Protein AF-J5WHT9-F1 (afdb_monomer_lite)

Structure (mmCIF, N/CA/C/O backbone):
data_AF-J5WHT9-F1
#
_entry.id   AF-J5WHT9-F1
#
loop_
_atom_site.group_PDB
_atom_site.id
_atom_site.type_symbol
_atom_site.label_atom_id
_atom_site.label_alt_id
_atom_site.label_comp_id
_atom_site.label_asym_id
_atom_site.label_entity_id
_atom_site.label_seq_id
_atom_site.pdbx_PDB_ins_code
_atom_site.Cartn_x
_atom_site.Cartn_y
_atom_site.Cartn_z
_atom_site.occupancy
_atom_site.B_iso_or_equiv
_atom_site.auth_seq_id
_atom_site.auth_comp_id
_atom_site.auth_asym_id
_atom_site.auth_atom_id
_atom_site.pdbx_PDB_model_num
ATOM 1 N N . MET A 1 1 ? 35.770 -87.636 -3.929 1.00 53.09 1 MET A N 1
ATOM 2 C CA . MET A 1 1 ? 34.679 -87.674 -4.928 1.00 53.09 1 MET A CA 1
ATOM 3 C C . MET A 1 1 ? 34.310 -86.231 -5.240 1.00 53.09 1 MET A C 1
ATOM 5 O O . MET A 1 1 ? 34.102 -85.485 -4.296 1.00 53.09 1 MET A O 1
ATOM 9 N N . LYS A 1 2 ? 34.371 -85.797 -6.507 1.00 60.56 2 LYS A N 1
ATOM 10 C CA . LYS A 1 2 ? 34.028 -84.417 -6.903 1.00 60.56 2 LYS A CA 1
ATOM 11 C C . LYS A 1 2 ? 32.519 -84.337 -7.141 1.00 60.56 2 LYS A C 1
ATOM 13 O O . LYS A 1 2 ? 31.977 -85.220 -7.800 1.00 60.56 2 LYS A O 1
ATOM 18 N N . GLU A 1 3 ? 31.867 -83.320 -6.586 1.00 71.44 3 GLU A N 1
ATOM 19 C CA . GLU A 1 3 ? 30.436 -83.074 -6.787 1.00 71.44 3 GLU A CA 1
ATOM 20 C C . GLU A 1 3 ? 30.114 -82.907 -8.284 1.00 71.44 3 GLU A C 1
ATOM 22 O O . GLU A 1 3 ? 30.895 -82.280 -9.010 1.00 71.44 3 GLU A O 1
ATOM 27 N N . PRO A 1 4 ? 28.993 -83.469 -8.778 1.00 75.81 4 PRO A N 1
ATOM 28 C CA . PRO A 1 4 ? 28.602 -83.316 -10.173 1.00 75.81 4 PRO A CA 1
ATOM 29 C C . PRO A 1 4 ? 28.276 -81.847 -10.480 1.00 75.81 4 PRO A C 1
ATOM 31 O O . PRO A 1 4 ? 27.509 -81.207 -9.758 1.00 75.81 4 PRO A O 1
ATOM 34 N N . LEU A 1 5 ? 28.842 -81.312 -11.569 1.00 74.50 5 LEU A N 1
ATOM 35 C CA . LEU A 1 5 ? 28.581 -79.941 -12.018 1.00 74.50 5 LEU A CA 1
ATOM 36 C C . LEU A 1 5 ? 27.106 -79.789 -12.413 1.00 74.50 5 LEU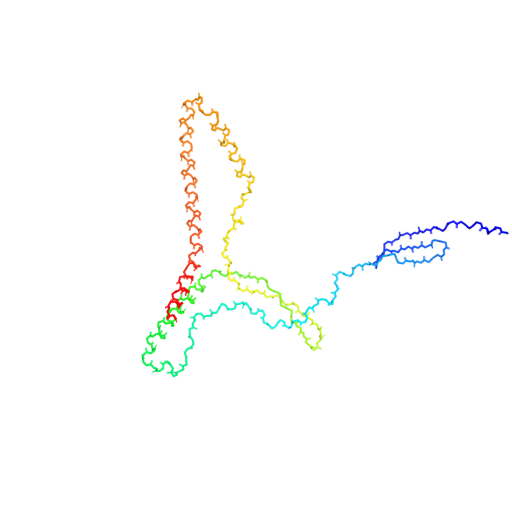 A C 1
ATOM 38 O O . LEU A 1 5 ? 26.654 -80.377 -13.396 1.00 74.50 5 LEU A O 1
ATOM 42 N N . LYS A 1 6 ? 26.365 -78.963 -11.670 1.00 78.12 6 LYS A N 1
ATOM 43 C CA . LYS A 1 6 ? 25.009 -78.549 -12.044 1.00 78.12 6 LYS A CA 1
ATOM 44 C C . LYS A 1 6 ? 25.052 -77.399 -13.062 1.00 78.12 6 LYS A C 1
ATOM 46 O O . LYS A 1 6 ? 25.923 -76.529 -12.958 1.00 78.12 6 LYS A O 1
ATOM 51 N N . PRO A 1 7 ? 24.123 -77.365 -14.035 1.00 79.12 7 PRO A N 1
ATOM 52 C CA . PRO A 1 7 ? 23.969 -76.225 -14.932 1.00 79.12 7 PRO A CA 1
ATOM 53 C C . PRO A 1 7 ? 23.562 -74.970 -14.148 1.00 79.12 7 PRO A C 1
ATOM 55 O O . PRO A 1 7 ? 22.912 -75.054 -13.109 1.00 79.12 7 PRO A O 1
ATOM 58 N N . ARG A 1 8 ? 23.955 -73.793 -14.648 1.00 78.62 8 ARG A N 1
ATOM 59 C CA . ARG A 1 8 ? 23.592 -72.505 -14.038 1.00 78.62 8 ARG A CA 1
ATOM 60 C C . ARG A 1 8 ? 22.112 -72.197 -14.247 1.00 78.62 8 ARG A C 1
ATOM 62 O O . ARG A 1 8 ? 21.619 -72.278 -15.372 1.00 78.62 8 ARG A O 1
ATOM 69 N N . ASP A 1 9 ? 21.462 -71.746 -13.181 1.00 83.56 9 ASP A N 1
ATOM 70 C CA . ASP A 1 9 ? 20.079 -71.285 -13.224 1.00 83.56 9 ASP A CA 1
ATOM 71 C C . ASP A 1 9 ? 19.915 -70.015 -14.059 1.00 83.56 9 ASP A C 1
ATOM 73 O O . ASP A 1 9 ? 20.748 -69.100 -14.040 1.00 83.56 9 ASP A O 1
ATOM 77 N N . LYS A 1 10 ? 18.803 -69.962 -14.797 1.00 87.50 10 LYS A N 1
ATOM 78 C CA . LYS A 1 10 ? 18.405 -68.797 -15.588 1.00 87.50 10 LYS A CA 1
ATOM 79 C C . LYS A 1 10 ? 17.413 -67.967 -14.792 1.00 87.50 10 LYS A C 1
ATOM 81 O O . LYS A 1 10 ? 16.422 -68.489 -14.299 1.00 87.50 10 LYS A O 1
ATOM 86 N N . PHE A 1 11 ? 17.637 -66.660 -14.741 1.00 88.69 11 PHE A N 1
ATOM 87 C CA . PHE A 1 11 ? 16.763 -65.738 -14.025 1.00 88.69 11 PHE A CA 1
ATOM 88 C C . PHE A 1 11 ? 16.099 -64.757 -14.983 1.00 88.69 11 PHE A C 1
ATOM 90 O O . PHE A 1 11 ? 16.758 -64.206 -15.866 1.00 88.69 11 PHE A O 1
ATOM 97 N N . ARG A 1 12 ? 14.804 -64.506 -14.779 1.00 87.94 12 ARG A N 1
ATOM 98 C CA . ARG A 1 12 ? 14.038 -63.475 -15.481 1.00 87.94 12 ARG A CA 1
ATOM 99 C C . ARG A 1 12 ? 13.711 -62.341 -14.521 1.00 87.94 12 ARG A C 1
ATOM 101 O O . ARG A 1 12 ? 13.178 -62.569 -13.443 1.00 87.94 12 ARG A O 1
ATOM 108 N N . GLN A 1 13 ? 14.000 -61.113 -14.923 1.00 91.38 13 GLN A N 1
ATOM 109 C CA . GLN A 1 13 ? 13.708 -59.922 -14.133 1.00 91.38 13 GLN A CA 1
ATOM 110 C C . GLN A 1 13 ? 12.508 -59.191 -14.741 1.00 91.38 13 GLN A C 1
ATOM 112 O O . GLN A 1 13 ? 12.493 -58.928 -15.943 1.00 91.38 13 GLN A O 1
ATOM 117 N N . LYS A 1 14 ? 11.490 -58.884 -13.929 1.00 89.31 14 LYS A N 1
ATOM 118 C CA . LYS A 1 14 ? 10.276 -58.186 -14.379 1.00 89.31 14 LYS A CA 1
ATOM 119 C C . LYS A 1 14 ? 9.850 -57.103 -13.391 1.00 89.31 14 LYS A C 1
ATOM 121 O O . LYS A 1 14 ? 10.009 -57.249 -12.181 1.00 89.31 14 LYS A O 1
ATOM 126 N N . MET A 1 15 ? 9.290 -56.018 -13.916 1.00 89.88 15 MET A N 1
ATOM 127 C CA . MET A 1 15 ? 8.710 -54.946 -13.106 1.00 89.88 15 MET A CA 1
ATOM 128 C C . MET A 1 15 ? 7.287 -55.315 -12.686 1.00 89.88 15 MET A C 1
ATOM 130 O O . MET A 1 15 ? 6.452 -55.630 -13.531 1.00 89.88 15 MET A O 1
ATOM 134 N N . SER A 1 16 ? 7.012 -55.256 -11.385 1.00 82.94 16 SER A N 1
ATOM 135 C CA . SER A 1 16 ? 5.677 -55.418 -10.806 1.00 82.94 16 SER A CA 1
ATOM 136 C C . SER A 1 16 ? 5.186 -54.101 -10.195 1.00 82.94 16 SER A C 1
ATOM 138 O O . SER A 1 16 ? 5.929 -53.118 -10.102 1.00 82.94 16 SER A O 1
ATOM 140 N N . ARG A 1 17 ? 3.919 -54.062 -9.767 1.00 80.31 17 ARG A N 1
ATOM 141 C CA . ARG A 1 17 ? 3.350 -52.896 -9.079 1.00 80.31 17 ARG A CA 1
ATOM 142 C C . ARG A 1 17 ? 4.158 -52.538 -7.829 1.00 80.31 17 ARG A C 1
ATOM 144 O O . ARG A 1 17 ? 4.444 -51.364 -7.629 1.00 80.31 17 ARG A O 1
ATOM 151 N N . ASP A 1 18 ? 4.605 -53.523 -7.067 1.00 79.12 18 ASP A N 1
ATOM 152 C CA . ASP A 1 18 ? 5.259 -53.293 -5.774 1.00 79.12 18 ASP A CA 1
ATOM 153 C C . ASP A 1 18 ? 6.781 -53.136 -5.883 1.00 79.12 18 ASP A C 1
ATOM 155 O O . ASP A 1 18 ? 7.446 -52.841 -4.891 1.00 79.12 18 ASP A O 1
ATOM 159 N N . GLY A 1 19 ? 7.321 -53.258 -7.100 1.00 84.31 19 GLY A N 1
ATOM 160 C CA . GLY A 1 19 ? 8.729 -53.065 -7.424 1.00 84.31 19 GLY A CA 1
ATOM 161 C C . GLY A 1 19 ? 9.295 -54.188 -8.294 1.00 84.31 19 GLY A C 1
ATOM 162 O O . GLY A 1 19 ? 8.560 -54.848 -9.036 1.00 84.31 19 GLY A O 1
ATOM 163 N N . LEU A 1 20 ? 10.612 -54.363 -8.280 1.00 88.06 20 LEU A N 1
ATOM 164 C CA . LEU A 1 20 ? 11.318 -55.251 -9.201 1.00 88.06 20 LEU A CA 1
ATOM 165 C C . LEU A 1 20 ? 11.377 -56.688 -8.668 1.00 88.06 20 LEU A C 1
ATOM 167 O O . LEU A 1 20 ? 11.916 -56.919 -7.589 1.00 88.06 20 LEU A O 1
ATOM 171 N N . LEU A 1 21 ? 10.909 -57.661 -9.454 1.00 90.38 21 LEU A N 1
ATOM 172 C CA . LEU A 1 21 ? 10.950 -59.084 -9.104 1.00 90.38 21 LEU A CA 1
ATOM 173 C C . LEU A 1 21 ? 11.960 -59.85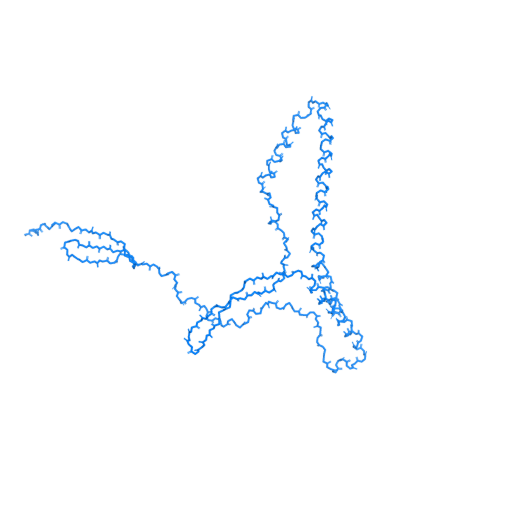3 -9.969 1.00 90.38 21 LEU A C 1
ATOM 175 O O . LEU A 1 21 ? 12.074 -59.603 -11.174 1.00 90.38 21 LEU A O 1
ATOM 179 N N . ARG A 1 22 ? 12.645 -60.828 -9.364 1.00 89.25 22 ARG A N 1
ATOM 180 C CA . ARG A 1 22 ? 13.492 -61.834 -10.020 1.00 89.25 22 ARG A CA 1
ATOM 181 C C . ARG A 1 22 ? 12.821 -63.192 -9.932 1.00 89.25 22 ARG A C 1
ATOM 183 O O . ARG A 1 22 ? 12.429 -63.604 -8.856 1.00 89.25 22 ARG A O 1
ATOM 190 N N . GLU A 1 23 ? 12.714 -63.891 -11.045 1.00 90.25 23 GLU A N 1
ATOM 191 C CA . GLU A 1 23 ? 12.077 -65.202 -11.152 1.00 90.25 23 GLU A CA 1
ATOM 192 C C . GLU A 1 23 ? 13.135 -66.216 -11.606 1.00 90.25 23 GLU A C 1
ATOM 194 O O . GLU A 1 23 ? 13.762 -66.014 -12.650 1.00 90.25 23 GLU A O 1
ATOM 199 N N . ASN A 1 24 ? 13.392 -67.263 -10.816 1.00 88.50 24 ASN A N 1
ATOM 200 C CA . ASN A 1 24 ? 14.260 -68.372 -11.217 1.00 88.50 24 ASN A CA 1
ATOM 201 C C . ASN A 1 24 ? 13.471 -69.296 -12.151 1.00 88.50 24 ASN A C 1
ATOM 203 O O . ASN A 1 24 ? 12.454 -69.864 -11.770 1.00 88.50 24 ASN A O 1
ATOM 207 N N . MET A 1 25 ? 13.939 -69.456 -13.384 1.00 83.19 25 MET A N 1
ATOM 208 C CA . MET A 1 25 ? 13.250 -70.244 -14.405 1.00 83.19 25 MET A CA 1
ATOM 209 C C . MET A 1 25 ? 13.395 -71.757 -14.198 1.00 83.19 25 MET A C 1
ATOM 211 O O . MET A 1 25 ? 12.634 -72.509 -14.800 1.00 83.19 25 MET A O 1
ATOM 215 N N . THR A 1 26 ? 14.360 -72.206 -13.388 1.00 81.06 26 THR A N 1
ATOM 216 C CA . THR A 1 26 ? 14.565 -73.631 -13.085 1.00 81.06 26 THR A CA 1
ATOM 217 C C . THR A 1 26 ? 13.691 -74.086 -11.912 1.00 81.06 26 THR A C 1
ATOM 219 O O . THR A 1 26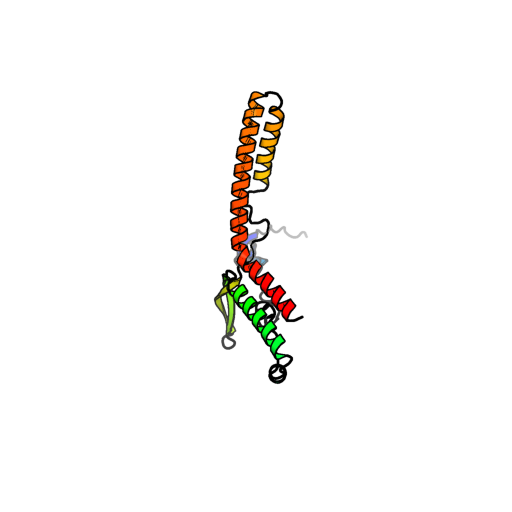 ? 13.134 -75.179 -11.961 1.00 81.06 26 THR A O 1
ATOM 222 N N . THR A 1 27 ? 13.560 -73.256 -10.868 1.00 79.81 27 THR A N 1
ATOM 223 C CA . THR A 1 27 ? 12.819 -73.589 -9.632 1.00 79.81 27 THR A CA 1
ATOM 224 C C . THR A 1 27 ? 11.426 -72.958 -9.554 1.00 79.81 27 THR A C 1
ATOM 226 O O . THR A 1 27 ? 10.600 -73.405 -8.766 1.00 79.81 27 THR A O 1
ATOM 229 N N . GLY A 1 28 ? 11.134 -71.943 -10.375 1.00 81.25 28 GLY A N 1
ATOM 230 C CA . GLY A 1 28 ? 9.869 -71.197 -10.361 1.00 81.25 28 GLY A CA 1
ATOM 231 C C . GLY A 1 28 ? 9.750 -70.178 -9.222 1.00 81.25 28 GLY A C 1
ATOM 232 O O . GLY A 1 28 ? 8.717 -69.526 -9.083 1.00 81.25 28 GLY A O 1
ATOM 233 N N . GLU A 1 29 ? 10.789 -70.022 -8.404 1.00 84.56 29 GLU A N 1
ATOM 234 C CA . GLU A 1 29 ? 10.772 -69.137 -7.242 1.00 84.56 29 GLU A CA 1
ATOM 235 C C . GLU A 1 29 ? 10.907 -67.667 -7.653 1.00 84.56 29 GLU A C 1
ATOM 237 O O . GLU A 1 29 ? 11.695 -67.314 -8.536 1.00 84.56 29 GLU A O 1
ATOM 242 N N . THR A 1 30 ? 10.143 -66.792 -6.993 1.00 84.69 30 THR A N 1
ATOM 243 C CA . THR A 1 30 ? 10.176 -65.343 -7.225 1.00 84.69 30 THR A CA 1
ATOM 244 C C . THR A 1 30 ? 10.688 -64.594 -6.002 1.00 84.69 30 THR A C 1
ATOM 246 O O . THR A 1 30 ? 10.077 -64.656 -4.937 1.00 84.69 30 THR A O 1
ATOM 249 N N . GLU A 1 31 ? 11.747 -63.812 -6.178 1.00 85.50 31 GLU A N 1
ATOM 250 C CA . GLU A 1 31 ? 12.338 -62.949 -5.159 1.00 85.50 31 GLU A CA 1
ATOM 251 C C . GLU A 1 31 ? 12.060 -61.475 -5.463 1.00 85.50 31 GLU A C 1
ATOM 253 O O . GLU A 1 31 ? 12.125 -61.030 -6.613 1.00 85.50 31 GLU A O 1
ATOM 258 N N . ASN A 1 32 ? 11.771 -60.691 -4.423 1.00 87.88 32 ASN A N 1
ATOM 259 C CA . ASN A 1 32 ? 11.566 -59.254 -4.557 1.00 87.88 32 ASN A CA 1
ATOM 260 C C . ASN A 1 32 ? 12.887 -58.506 -4.347 1.00 87.88 32 ASN A C 1
ATOM 262 O O . ASN A 1 32 ? 13.419 -58.483 -3.239 1.00 87.88 32 ASN A O 1
ATOM 266 N N . ILE A 1 33 ? 13.417 -57.910 -5.416 1.00 85.81 33 ILE A N 1
ATOM 267 C CA . ILE A 1 33 ? 14.709 -57.216 -5.404 1.00 85.81 33 ILE A CA 1
ATOM 268 C C . ILE A 1 33 ? 14.552 -55.778 -4.905 1.00 85.81 33 ILE A C 1
ATOM 270 O O . ILE A 1 33 ? 15.439 -55.256 -4.23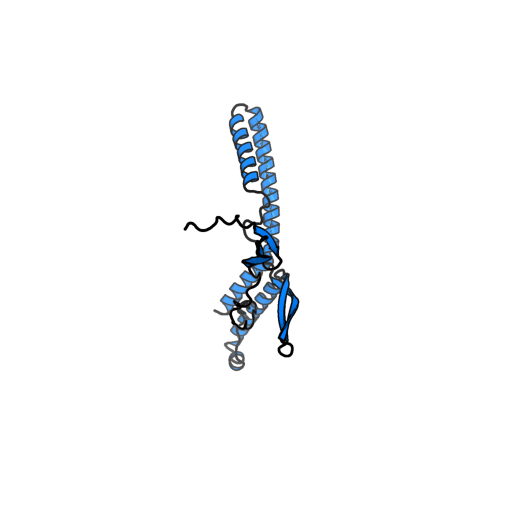4 1.00 85.81 33 ILE A O 1
ATOM 274 N N . SER A 1 34 ? 13.448 -55.108 -5.245 1.00 81.38 34 SER A N 1
ATOM 275 C CA . SER A 1 34 ? 13.239 -53.716 -4.846 1.00 81.38 34 SER A CA 1
ATOM 276 C C . SER A 1 34 ? 11.795 -53.442 -4.468 1.00 81.38 34 SER A C 1
ATOM 278 O O . SER A 1 34 ? 10.867 -53.908 -5.119 1.00 81.38 34 SER A O 1
ATOM 280 N N . LYS A 1 35 ? 11.607 -52.634 -3.423 1.00 78.88 35 LYS A N 1
ATOM 281 C CA . LYS A 1 35 ? 10.292 -52.135 -3.015 1.00 78.88 35 LYS A CA 1
ATOM 282 C C . LYS A 1 35 ? 10.058 -50.758 -3.628 1.00 78.88 35 LYS A C 1
ATOM 284 O O . LYS A 1 35 ? 10.957 -49.916 -3.622 1.00 78.88 35 LYS A O 1
ATOM 289 N N . ARG A 1 36 ? 8.848 -50.509 -4.129 1.00 76.06 36 ARG A N 1
ATOM 290 C CA . ARG A 1 36 ? 8.403 -49.169 -4.528 1.00 76.06 36 ARG A CA 1
ATOM 291 C C . ARG A 1 36 ? 8.369 -48.273 -3.286 1.00 76.06 36 ARG A C 1
ATOM 293 O O . ARG A 1 36 ? 7.727 -48.613 -2.295 1.00 76.06 36 ARG A O 1
ATOM 300 N N . ILE A 1 37 ? 9.047 -47.130 -3.353 1.00 67.56 37 ILE A N 1
ATOM 301 C CA . ILE A 1 37 ? 8.977 -46.089 -2.323 1.00 67.56 37 ILE A CA 1
ATOM 302 C C . ILE A 1 37 ? 7.523 -45.603 -2.263 1.00 67.56 37 ILE A C 1
ATOM 304 O O . ILE A 1 37 ? 6.960 -45.219 -3.287 1.00 67.56 37 ILE A O 1
ATOM 308 N N . GLN A 1 38 ? 6.897 -45.673 -1.087 1.00 65.94 38 GLN A N 1
ATOM 309 C CA . GLN A 1 38 ? 5.559 -45.120 -0.882 1.00 65.94 38 GLN A CA 1
ATOM 310 C C . GLN A 1 38 ? 5.630 -43.603 -1.069 1.00 65.94 38 GLN A C 1
ATOM 312 O O . GLN A 1 38 ? 6.362 -42.924 -0.356 1.00 65.94 38 GLN A O 1
ATOM 317 N N . GLU A 1 39 ? 4.868 -43.074 -2.024 1.00 60.53 39 GLU A N 1
ATOM 318 C CA . GLU A 1 39 ? 4.885 -41.645 -2.368 1.00 60.53 39 GLU A CA 1
ATOM 319 C C . GLU A 1 39 ? 4.308 -40.741 -1.261 1.00 60.53 39 GLU A C 1
ATOM 321 O O . GLU A 1 39 ? 4.397 -39.527 -1.382 1.00 60.53 39 GLU A O 1
ATOM 326 N N . ASN A 1 40 ? 3.778 -41.308 -0.169 1.00 62.28 40 ASN A N 1
ATOM 327 C CA . ASN A 1 40 ? 3.324 -40.575 1.014 1.00 62.28 40 ASN A CA 1
ATOM 328 C C . ASN A 1 40 ? 3.600 -41.381 2.299 1.00 62.28 40 ASN A C 1
ATOM 330 O O . ASN A 1 40 ? 2.790 -42.242 2.647 1.00 62.28 40 ASN A O 1
ATOM 334 N N . PRO A 1 41 ? 4.693 -41.128 3.038 1.00 52.00 41 PRO A N 1
ATOM 335 C CA . PRO A 1 41 ? 4.762 -41.559 4.427 1.00 52.00 41 PRO A CA 1
ATOM 336 C C . PRO A 1 41 ? 3.767 -40.713 5.242 1.00 52.00 41 PRO A C 1
ATOM 338 O O . PRO A 1 41 ? 3.972 -39.520 5.443 1.00 52.00 41 PRO A O 1
ATOM 341 N N . GLU A 1 42 ? 2.674 -41.317 5.710 1.00 57.06 42 GLU A N 1
ATOM 342 C CA . GLU A 1 42 ? 1.626 -40.651 6.512 1.00 57.06 42 GLU A CA 1
ATOM 343 C C . GLU A 1 42 ? 2.100 -40.172 7.904 1.00 57.06 42 GLU A C 1
ATOM 345 O O . GLU A 1 42 ? 1.325 -39.559 8.634 1.00 57.06 42 GLU A O 1
ATOM 350 N N . ASN A 1 43 ? 3.364 -40.397 8.278 1.00 54.19 43 ASN A N 1
ATOM 351 C CA . ASN A 1 43 ? 3.822 -40.283 9.667 1.00 54.19 43 ASN A CA 1
ATOM 352 C C . ASN A 1 43 ? 4.638 -39.032 10.028 1.00 54.19 43 ASN A C 1
ATOM 354 O O . ASN A 1 43 ? 5.024 -38.911 11.184 1.00 54.19 43 ASN A O 1
ATOM 358 N N . ASP A 1 44 ? 4.813 -38.064 9.124 1.00 50.12 44 ASP A N 1
ATOM 359 C CA . ASP A 1 44 ? 5.444 -36.773 9.459 1.00 50.12 44 ASP A CA 1
ATOM 360 C C . ASP A 1 44 ? 4.435 -35.614 9.416 1.00 50.12 44 ASP A C 1
ATOM 362 O O . ASP A 1 44 ? 4.673 -34.557 8.827 1.00 50.12 44 ASP A O 1
ATOM 366 N N . ILE A 1 45 ? 3.269 -35.798 10.041 1.00 49.34 45 ILE A N 1
ATOM 367 C CA . ILE A 1 45 ? 2.393 -34.673 10.380 1.00 49.34 45 ILE A CA 1
ATOM 368 C C . ILE A 1 45 ? 2.797 -34.220 11.787 1.00 49.34 45 ILE A C 1
ATOM 370 O O . ILE A 1 45 ? 2.436 -34.897 12.751 1.00 49.34 45 ILE A O 1
ATOM 374 N N . PRO A 1 46 ? 3.531 -33.103 11.964 1.00 43.66 46 PRO A N 1
ATOM 375 C CA . PRO A 1 46 ? 3.692 -32.537 13.292 1.00 43.66 46 PRO A CA 1
ATOM 376 C C . PRO A 1 46 ? 2.297 -32.246 13.854 1.00 43.66 46 PRO A C 1
ATOM 378 O O . PRO A 1 46 ? 1.539 -31.460 13.280 1.00 43.66 46 PRO A O 1
ATOM 381 N N . GLN A 1 47 ? 1.960 -32.901 14.967 1.00 46.03 47 GLN A N 1
ATOM 382 C CA . GLN A 1 47 ? 0.796 -32.604 15.797 1.00 46.03 47 GLN A CA 1
ATOM 383 C C . GLN A 1 47 ? 0.983 -31.231 16.452 1.00 46.03 47 GLN A C 1
ATOM 385 O O . GLN A 1 47 ? 1.173 -31.115 17.655 1.00 46.03 47 GLN A O 1
ATOM 390 N N . ASN A 1 48 ? 0.933 -30.172 15.655 1.00 44.88 48 ASN A N 1
ATOM 391 C CA . ASN A 1 48 ? 0.544 -28.875 16.162 1.00 44.88 48 ASN A CA 1
ATOM 392 C C . ASN A 1 48 ? -0.912 -28.698 15.746 1.00 44.88 48 ASN A C 1
ATOM 394 O O . ASN A 1 48 ? -1.171 -28.641 14.537 1.00 44.88 48 ASN A O 1
ATOM 398 N N . PRO A 1 49 ? -1.873 -28.611 16.684 1.00 43.12 49 PRO A N 1
ATOM 399 C CA . PRO A 1 49 ? -3.154 -28.035 16.338 1.00 43.12 49 PRO A CA 1
ATOM 400 C C . PRO A 1 49 ? -2.821 -26.637 15.830 1.00 43.12 49 PRO A C 1
ATOM 402 O O . PRO A 1 49 ? -2.305 -25.793 16.561 1.00 43.12 49 PRO A O 1
ATOM 405 N N . ILE A 1 50 ? -3.011 -26.424 14.532 1.00 38.91 50 ILE A N 1
ATOM 406 C CA . ILE A 1 50 ? -2.985 -25.097 13.941 1.00 38.91 50 ILE A CA 1
ATOM 407 C C . ILE A 1 50 ? -4.250 -24.431 14.481 1.00 38.91 50 ILE A C 1
ATOM 409 O O . ILE A 1 50 ? -5.273 -24.389 13.809 1.00 38.91 50 ILE A O 1
ATOM 413 N N . SER A 1 51 ? -4.190 -23.992 15.739 1.00 42.19 51 SER A N 1
ATOM 414 C CA . SER A 1 51 ? -5.040 -22.940 16.256 1.00 42.19 51 SER A CA 1
ATOM 415 C C . SER A 1 51 ? -4.781 -21.760 15.339 1.00 42.19 51 SER A C 1
ATOM 417 O O . SER A 1 51 ? -3.683 -21.201 15.336 1.00 42.19 51 SER A O 1
ATOM 419 N N . ASP A 1 52 ? -5.756 -21.487 14.484 1.00 39.44 52 ASP A N 1
ATOM 420 C CA . ASP A 1 52 ? -5.936 -20.204 13.849 1.00 39.44 52 ASP A CA 1
ATOM 421 C C . ASP A 1 52 ? -4.680 -19.691 13.136 1.00 39.44 52 ASP A C 1
ATOM 423 O O . ASP A 1 52 ? -3.957 -18.814 13.611 1.00 39.44 52 ASP A O 1
ATOM 427 N N . LYS A 1 53 ? -4.490 -20.125 11.881 1.00 43.50 53 LYS A N 1
ATOM 428 C CA . LYS A 1 53 ? -3.856 -19.254 10.874 1.00 43.50 53 LYS A CA 1
ATOM 429 C C . LYS A 1 53 ? -4.784 -18.071 10.575 1.00 43.50 53 LYS A C 1
ATOM 431 O O . LYS A 1 53 ? -5.092 -17.771 9.425 1.00 43.50 53 LYS A O 1
ATOM 436 N N . GLU A 1 54 ? -5.202 -17.360 11.616 1.00 44.41 54 GLU A N 1
ATOM 437 C CA . GLU A 1 54 ? -5.433 -15.944 11.503 1.00 44.41 54 GLU A CA 1
ATOM 438 C C . GLU A 1 54 ? -4.167 -15.386 10.860 1.00 44.41 54 GLU A C 1
ATOM 440 O O . GLU A 1 54 ? -3.042 -15.605 11.320 1.00 44.41 54 GLU A O 1
ATOM 445 N N . MET A 1 55 ? -4.339 -14.695 9.736 1.00 43.25 55 MET A N 1
ATOM 446 C CA . MET A 1 55 ? -3.367 -13.711 9.276 1.00 43.25 55 MET A CA 1
ATOM 447 C C . MET A 1 55 ? -2.726 -13.034 10.495 1.00 43.25 55 MET A C 1
ATOM 449 O O . MET A 1 55 ? -3.452 -12.824 11.466 1.00 43.25 55 MET A O 1
ATOM 453 N N . PRO A 1 56 ? -1.440 -12.624 10.485 1.00 43.12 56 PRO A N 1
ATOM 454 C CA . PRO A 1 56 ? -0.978 -11.693 11.504 1.00 43.12 56 PRO A CA 1
ATOM 455 C C . PRO A 1 56 ? -1.880 -10.462 11.386 1.00 43.12 56 PRO A C 1
ATOM 457 O O . PRO A 1 56 ? -1.670 -9.615 10.512 1.00 43.12 56 PRO A O 1
ATOM 460 N N . LYS A 1 57 ? -2.960 -10.420 12.180 1.00 55.12 57 LYS A N 1
ATOM 461 C CA . LYS A 1 57 ? -3.922 -9.334 12.210 1.00 55.12 57 LYS A CA 1
ATOM 462 C C . LYS A 1 57 ? -3.047 -8.175 12.614 1.00 55.12 57 LYS A C 1
ATOM 464 O O . LYS A 1 57 ? -2.485 -8.164 13.710 1.00 55.12 57 LYS A O 1
ATOM 469 N N . ARG A 1 58 ? -2.782 -7.275 11.662 1.00 61.88 58 ARG A N 1
ATOM 470 C CA . ARG A 1 58 ? -1.931 -6.119 11.929 1.00 61.88 58 ARG A CA 1
ATOM 471 C C . ARG A 1 58 ? -2.529 -5.456 13.153 1.00 61.88 58 ARG A C 1
ATOM 473 O O . ARG A 1 58 ? -3.715 -5.128 13.115 1.00 61.88 58 ARG A O 1
ATOM 480 N N . LYS A 1 59 ? -1.731 -5.319 14.215 1.00 67.69 59 LYS A N 1
ATOM 481 C CA . LYS A 1 59 ? -2.180 -4.720 15.471 1.00 67.69 59 LYS A CA 1
ATOM 482 C C . LYS A 1 59 ? -2.929 -3.433 15.122 1.00 67.69 59 LYS A C 1
ATOM 484 O O . LYS A 1 59 ? -2.407 -2.591 14.383 1.00 67.69 59 LYS A O 1
ATOM 489 N N . SER A 1 60 ? -4.191 -3.339 15.527 1.00 71.06 60 SER A N 1
ATOM 490 C CA . SER A 1 60 ? -4.976 -2.130 15.315 1.00 71.06 60 SER A CA 1
ATOM 491 C C . SER A 1 60 ? -4.287 -1.012 16.082 1.00 71.06 60 SER A C 1
ATOM 493 O O . SER A 1 60 ? -4.051 -1.146 17.277 1.00 71.06 60 SER A O 1
ATOM 495 N N . SER A 1 61 ? -3.975 0.103 15.426 1.00 77.88 61 SER A N 1
ATOM 496 C CA . SER A 1 61 ? -3.429 1.275 16.120 1.00 77.88 61 SER A CA 1
ATOM 497 C C . SER A 1 61 ? -4.507 2.025 16.916 1.00 77.88 61 SER A C 1
ATOM 499 O O . SER A 1 61 ? -4.297 3.173 17.293 1.00 77.88 61 SER A O 1
ATOM 501 N N . ARG A 1 62 ? -5.697 1.439 17.078 1.00 87.75 62 ARG A N 1
ATOM 502 C CA . ARG A 1 62 ? -6.809 2.024 17.815 1.00 87.75 62 ARG A CA 1
ATOM 503 C C . ARG A 1 62 ? -6.627 1.696 19.290 1.00 87.75 62 ARG A C 1
ATOM 505 O O . ARG A 1 62 ? -6.550 0.521 19.640 1.00 87.75 62 ARG A O 1
ATOM 512 N N . LEU A 1 63 ? -6.545 2.729 20.122 1.00 88.56 63 LEU A N 1
ATOM 513 C CA . LEU A 1 63 ? -6.481 2.569 21.570 1.00 88.56 63 LEU A CA 1
ATOM 514 C C . LEU A 1 63 ? -7.863 2.196 22.117 1.00 88.56 63 LEU A C 1
ATOM 516 O O . LEU A 1 63 ? -8.888 2.713 21.669 1.00 88.56 63 LEU A O 1
ATOM 520 N N . THR A 1 64 ? -7.887 1.280 23.078 1.00 88.31 64 THR A N 1
ATOM 521 C CA . THR A 1 64 ? -9.098 0.847 23.777 1.00 88.31 64 THR A CA 1
ATOM 522 C C . THR A 1 64 ? -9.098 1.455 25.174 1.00 88.31 64 THR A C 1
ATOM 524 O O . THR A 1 64 ? -8.334 1.017 26.025 1.00 88.31 64 THR A O 1
ATOM 527 N N . PHE A 1 65 ? -9.935 2.468 25.387 1.00 87.31 65 PHE A N 1
ATOM 528 C CA . PHE A 1 65 ? -10.117 3.126 26.687 1.00 87.31 65 PHE A CA 1
ATOM 529 C C . PHE A 1 65 ? -11.288 2.511 27.452 1.00 87.31 65 PHE A C 1
ATOM 531 O O . PHE A 1 65 ? -12.312 2.200 26.825 1.00 87.31 65 PHE A O 1
ATOM 538 N N . THR A 1 66 ? -11.160 2.398 28.774 1.00 91.88 66 THR A N 1
ATOM 539 C CA . THR A 1 66 ? -12.261 1.987 29.661 1.00 91.88 66 THR A CA 1
ATOM 540 C C . THR A 1 66 ? -13.324 3.088 29.762 1.00 91.88 66 THR A C 1
ATOM 542 O O . THR A 1 66 ? -13.093 4.241 29.388 1.00 91.88 66 THR A O 1
ATOM 545 N N . GLU A 1 67 ? -14.531 2.753 30.220 1.00 87.62 67 GLU A N 1
ATOM 546 C CA . GLU A 1 67 ? -15.618 3.739 30.347 1.00 87.62 67 GLU A CA 1
ATOM 547 C C . GLU A 1 67 ? -15.282 4.841 31.362 1.00 87.62 67 GLU A C 1
ATOM 549 O O . GLU A 1 67 ? -15.598 6.009 31.139 1.00 87.62 67 GLU A O 1
ATOM 554 N N . GLU A 1 68 ? -14.557 4.489 32.423 1.00 88.94 68 GLU A N 1
ATOM 555 C CA . GLU A 1 68 ? -14.063 5.425 33.434 1.00 88.94 68 GLU A CA 1
ATOM 556 C C . GLU A 1 68 ? -13.096 6.451 32.824 1.00 88.94 68 GLU A C 1
ATOM 558 O O . GLU A 1 68 ? -13.279 7.655 32.999 1.00 88.94 68 GLU A O 1
ATOM 563 N N . GLU A 1 69 ? -12.138 6.005 32.006 1.00 86.44 69 GLU A N 1
ATOM 564 C CA . GLU A 1 69 ? -11.181 6.881 31.312 1.00 86.44 69 GLU A CA 1
ATOM 565 C C . GLU A 1 69 ? -11.853 7.797 30.281 1.00 86.44 69 GLU A C 1
ATOM 567 O O . GLU A 1 69 ? -11.415 8.928 30.058 1.00 86.44 69 GLU A O 1
ATOM 572 N N . ARG A 1 70 ? -12.946 7.338 29.660 1.00 87.12 70 ARG A N 1
ATOM 573 C CA . ARG A 1 70 ? -13.730 8.139 28.704 1.00 87.12 70 ARG A CA 1
ATOM 574 C C . ARG A 1 70 ? -14.526 9.251 29.372 1.00 87.12 70 ARG A C 1
ATOM 576 O O . ARG A 1 70 ? -14.782 10.271 28.726 1.00 87.12 70 ARG A O 1
ATOM 583 N N . ASN A 1 71 ? -14.903 9.056 30.632 1.00 90.00 71 ASN A N 1
ATOM 584 C CA . ASN A 1 71 ? -15.653 10.033 31.412 1.00 90.00 71 ASN A CA 1
ATOM 585 C C . ASN A 1 71 ? -14.757 11.133 32.002 1.00 90.00 71 ASN A C 1
ATOM 587 O O . ASN A 1 71 ? -15.269 12.188 32.374 1.00 90.00 71 ASN A O 1
ATOM 591 N N . ILE A 1 72 ? -13.430 10.945 32.028 1.00 93.06 72 ILE A N 1
ATOM 592 C CA . ILE A 1 72 ? -12.487 11.983 32.457 1.00 93.06 72 ILE A CA 1
ATOM 593 C C . ILE A 1 72 ? -12.437 13.095 31.387 1.00 93.06 72 ILE A C 1
ATOM 595 O O . ILE A 1 72 ? -11.961 12.865 30.266 1.00 93.06 72 ILE A O 1
ATOM 599 N N . PRO A 1 73 ? -12.874 14.333 31.700 1.00 92.44 73 PRO A N 1
ATOM 600 C CA . PRO A 1 73 ? -12.958 15.416 30.714 1.00 92.44 73 PRO A CA 1
ATOM 601 C C . PRO A 1 73 ? -11.585 15.820 30.154 1.00 92.44 73 PRO A C 1
ATOM 603 O O . PRO A 1 73 ? -11.482 16.272 29.011 1.00 92.44 73 PRO A O 1
ATOM 606 N N . GLU A 1 74 ? -10.519 15.614 30.929 1.00 91.44 74 GLU A N 1
ATOM 607 C CA . GLU A 1 74 ? -9.136 15.881 30.524 1.00 91.44 74 GLU A CA 1
ATOM 608 C C . GLU A 1 74 ? -8.658 14.920 29.424 1.00 91.44 74 GLU A C 1
ATOM 610 O O . GLU A 1 74 ? -8.047 15.349 28.438 1.00 91.44 74 GLU A O 1
ATOM 615 N N . LEU A 1 75 ? -9.005 13.631 29.532 1.00 91.62 75 LEU A N 1
ATOM 616 C CA . LEU A 1 75 ? -8.638 12.598 28.559 1.00 91.62 75 LEU A CA 1
ATOM 617 C C . LEU A 1 75 ? -9.508 12.640 27.306 1.00 91.62 75 LEU A C 1
ATOM 619 O O . LEU A 1 75 ? -9.042 12.295 26.219 1.00 91.62 75 LEU A O 1
ATOM 623 N N . GLN A 1 76 ? -10.738 13.147 27.411 1.00 92.06 76 GLN A N 1
ATOM 624 C CA . GLN A 1 76 ? -11.700 13.178 26.309 1.00 92.06 76 GLN A CA 1
ATOM 625 C C . GLN A 1 76 ? -11.132 13.824 25.031 1.00 92.06 76 GLN A C 1
ATOM 627 O O . GLN A 1 76 ? -11.431 13.391 23.915 1.00 92.06 76 GLN A O 1
ATOM 632 N N . ARG A 1 77 ? -10.287 14.856 25.167 1.00 92.81 77 ARG A N 1
ATOM 633 C CA . ARG A 1 77 ? -9.626 15.510 24.024 1.00 92.81 77 ARG A CA 1
ATOM 634 C C . ARG A 1 77 ? -8.615 14.592 23.332 1.00 92.81 77 ARG A C 1
ATOM 636 O O . ARG A 1 77 ? -8.534 14.614 22.105 1.00 92.81 77 ARG A O 1
ATOM 643 N N . TYR A 1 78 ? -7.847 13.816 24.091 1.00 92.50 78 TYR A N 1
ATOM 644 C CA . TYR A 1 78 ? -6.837 12.893 23.566 1.00 92.50 78 TYR A CA 1
ATOM 645 C C . TYR A 1 78 ? -7.481 11.647 22.964 1.00 92.50 78 TYR A C 1
ATOM 647 O O . TYR A 1 78 ? -7.131 11.269 21.848 1.00 92.50 78 TYR A O 1
ATOM 655 N N . ILE A 1 79 ? -8.507 11.109 23.626 1.00 92.38 79 ILE A N 1
ATOM 656 C CA . ILE A 1 79 ? -9.323 9.996 23.128 1.00 92.38 79 ILE A CA 1
ATOM 657 C C . ILE A 1 79 ? -9.908 10.352 21.757 1.00 92.38 79 ILE A C 1
ATOM 659 O O . ILE A 1 79 ? -9.663 9.650 20.778 1.00 92.38 79 ILE A O 1
ATOM 663 N N . LYS A 1 80 ? -10.550 11.525 21.633 1.00 92.81 80 LYS A N 1
ATOM 664 C CA . LYS A 1 80 ? -11.082 12.018 20.349 1.00 92.81 80 LYS A CA 1
ATOM 665 C C . LYS A 1 80 ? -10.005 12.140 19.265 1.00 92.81 80 LYS A C 1
ATOM 667 O O . LYS A 1 80 ? -10.280 11.853 18.102 1.00 92.81 80 LYS A O 1
ATOM 672 N N . LYS A 1 81 ? -8.788 12.583 19.607 1.00 93.25 81 LYS A N 1
ATOM 673 C CA . LYS A 1 81 ? -7.675 12.697 18.644 1.00 93.25 81 LYS A CA 1
ATOM 674 C C . LYS A 1 81 ? -7.187 11.325 18.177 1.00 93.25 81 LYS A C 1
ATOM 676 O O . LYS A 1 81 ? -6.981 11.153 16.975 1.00 93.25 81 LYS A O 1
ATOM 681 N N . SER A 1 82 ? -7.021 10.381 19.103 1.00 93.56 82 SER A N 1
ATOM 682 C CA . SER A 1 82 ? -6.627 9.002 18.801 1.00 93.56 82 SER A CA 1
ATOM 683 C C . SER A 1 82 ? -7.682 8.319 17.924 1.00 93.56 82 SER A C 1
ATOM 685 O O . SER A 1 82 ? -7.348 7.825 16.847 1.00 93.56 82 SER A O 1
ATOM 687 N N . ASP A 1 83 ? -8.965 8.424 18.288 1.00 93.12 83 ASP A N 1
ATOM 688 C CA . ASP A 1 83 ? -10.084 7.867 17.518 1.00 93.12 83 ASP A CA 1
ATOM 689 C C . ASP A 1 83 ? -10.134 8.427 16.091 1.00 93.12 83 ASP A C 1
ATOM 691 O O . ASP A 1 83 ? -10.186 7.675 15.120 1.00 93.12 83 ASP A O 1
ATOM 695 N N . GLN A 1 84 ? -10.027 9.751 15.929 1.00 94.44 84 GLN A N 1
ATOM 696 C CA . GLN A 1 84 ? -9.999 10.372 14.601 1.00 94.44 84 GLN A CA 1
ATOM 697 C C . GLN A 1 84 ? -8.798 9.920 13.760 1.00 94.44 84 GLN A C 1
ATOM 699 O O . GLN A 1 84 ? -8.895 9.837 12.530 1.00 94.44 84 GLN A O 1
ATOM 704 N N . ALA A 1 85 ? -7.644 9.686 14.387 1.00 94.50 85 ALA A N 1
ATOM 705 C CA . ALA A 1 85 ? -6.462 9.193 13.693 1.00 94.50 85 ALA A CA 1
ATOM 706 C C . ALA A 1 85 ? -6.637 7.727 13.267 1.00 94.50 85 ALA A C 1
ATOM 708 O O . ALA A 1 85 ? -6.307 7.394 12.125 1.00 94.50 85 ALA A O 1
ATOM 709 N N . ALA A 1 86 ? -7.225 6.895 14.129 1.00 92.75 86 ALA A N 1
ATOM 710 C CA . ALA A 1 86 ? -7.587 5.516 13.821 1.00 92.75 86 ALA A CA 1
ATOM 711 C C . ALA A 1 86 ? -8.595 5.444 12.662 1.00 92.75 86 ALA A C 1
ATOM 713 O O . ALA A 1 86 ? -8.327 4.779 11.664 1.00 92.75 86 ALA A O 1
ATOM 714 N N . ASP A 1 87 ? -9.666 6.242 12.691 1.00 94.31 87 ASP A N 1
ATOM 715 C CA . ASP A 1 87 ? -10.667 6.277 11.616 1.00 94.31 87 ASP A CA 1
ATOM 716 C C . ASP A 1 87 ? -10.052 6.676 10.261 1.00 94.31 87 ASP A C 1
ATOM 718 O O . ASP A 1 87 ? -10.454 6.201 9.194 1.00 94.31 87 ASP A O 1
ATOM 722 N N . ARG A 1 88 ? -9.070 7.589 10.269 1.00 94.00 88 ARG A N 1
ATOM 723 C CA . ARG A 1 88 ? -8.328 7.980 9.056 1.00 94.00 88 ARG A CA 1
ATOM 724 C C . ARG A 1 88 ? -7.444 6.850 8.546 1.00 94.00 88 ARG A C 1
ATOM 726 O O . ARG A 1 88 ? -7.294 6.724 7.327 1.00 94.00 88 ARG A O 1
ATOM 733 N N . LEU A 1 89 ? -6.845 6.077 9.448 1.00 93.12 89 LEU A N 1
ATOM 734 C CA . LEU A 1 89 ? -6.074 4.893 9.102 1.00 93.12 89 LEU A CA 1
ATOM 735 C C . LEU A 1 89 ? -6.984 3.842 8.470 1.00 93.12 89 LEU A C 1
ATOM 737 O O . LEU A 1 89 ? -6.652 3.371 7.382 1.00 93.12 89 LEU A O 1
ATOM 741 N N . ASP A 1 90 ? -8.127 3.530 9.077 1.00 91.75 90 ASP A N 1
ATOM 742 C CA . ASP A 1 90 ? -9.044 2.497 8.581 1.00 91.75 90 ASP A CA 1
ATOM 743 C C . ASP A 1 90 ? -9.548 2.857 7.178 1.00 91.75 90 ASP A C 1
ATOM 745 O O . ASP A 1 90 ? -9.326 2.115 6.219 1.00 91.75 90 ASP A O 1
ATOM 749 N N . LYS A 1 91 ? -10.011 4.102 6.992 1.00 93.69 91 LYS A N 1
ATOM 750 C CA . LYS A 1 91 ? -10.383 4.649 5.671 1.00 93.69 91 LYS A CA 1
ATOM 751 C C . LYS A 1 91 ? -9.254 4.590 4.639 1.00 93.69 91 LYS A C 1
ATOM 753 O O . LYS A 1 91 ? -9.513 4.584 3.431 1.00 93.69 91 LYS A O 1
ATOM 758 N N . ALA A 1 92 ? -7.994 4.665 5.069 1.00 92.88 92 ALA A N 1
ATOM 759 C CA . ALA A 1 92 ? -6.843 4.562 4.178 1.00 92.88 92 ALA A CA 1
ATOM 760 C C . ALA A 1 92 ? -6.503 3.102 3.847 1.00 92.88 92 ALA A C 1
ATOM 762 O O . ALA A 1 92 ? -6.118 2.832 2.706 1.00 92.88 92 ALA A O 1
ATOM 763 N N . ARG A 1 93 ? -6.671 2.181 4.803 1.00 88.50 93 ARG A N 1
ATOM 764 C CA . ARG A 1 93 ? -6.501 0.735 4.612 1.00 88.50 93 ARG A CA 1
ATOM 765 C C . ARG A 1 93 ? -7.582 0.157 3.701 1.00 88.50 93 ARG A C 1
ATOM 767 O O . ARG A 1 93 ? -7.243 -0.593 2.793 1.00 88.50 93 ARG A O 1
ATOM 774 N N . ASP A 1 94 ? -8.828 0.606 3.815 1.00 90.31 94 ASP A N 1
ATOM 775 C CA . ASP A 1 94 ? -9.921 0.168 2.932 1.00 90.31 94 ASP A CA 1
ATOM 776 C C . ASP A 1 94 ? -9.682 0.511 1.456 1.00 90.31 94 ASP A C 1
ATOM 778 O O . ASP A 1 94 ? -10.122 -0.198 0.553 1.00 90.31 94 ASP A O 1
ATOM 782 N N . LYS A 1 95 ? -8.925 1.582 1.190 1.00 92.50 95 LYS A N 1
ATOM 783 C CA . LYS A 1 95 ? -8.541 1.997 -0.170 1.00 92.50 95 LYS A CA 1
ATOM 784 C C . LYS A 1 95 ? -7.395 1.170 -0.754 1.00 92.50 95 LYS A C 1
ATOM 786 O O . LYS A 1 95 ? -7.018 1.401 -1.907 1.00 92.50 95 LYS A O 1
ATOM 791 N N . ILE A 1 96 ? -6.795 0.260 0.014 1.00 89.00 96 ILE A N 1
ATOM 792 C CA . ILE A 1 96 ? -5.745 -0.626 -0.484 1.00 89.00 96 ILE A CA 1
ATOM 793 C C . ILE A 1 96 ? -6.381 -1.659 -1.423 1.00 89.00 96 ILE A C 1
ATOM 795 O O . ILE A 1 96 ? -7.306 -2.367 -1.029 1.00 89.00 96 ILE A O 1
ATOM 799 N N . PRO A 1 97 ? -5.885 -1.796 -2.666 1.00 88.62 97 PRO A N 1
ATOM 800 C CA . PRO A 1 97 ? -6.389 -2.805 -3.587 1.00 88.62 97 PRO A CA 1
ATOM 801 C C . PRO A 1 97 ? -6.243 -4.225 -3.020 1.00 88.62 97 PRO A C 1
ATOM 803 O O . PRO A 1 97 ? -5.136 -4.656 -2.696 1.00 88.62 97 PRO A O 1
ATOM 806 N N . LYS A 1 98 ? -7.342 -4.982 -2.975 1.00 88.69 98 LYS A N 1
ATOM 807 C CA . LYS A 1 98 ? -7.367 -6.397 -2.568 1.00 88.69 98 LYS A CA 1
ATOM 808 C C . LYS A 1 98 ? -7.339 -7.326 -3.793 1.00 88.69 98 LYS A C 1
ATOM 810 O O . LYS A 1 98 ? -7.674 -6.917 -4.912 1.00 88.69 98 LYS A O 1
ATOM 815 N N . LYS A 1 99 ? -6.864 -8.560 -3.619 1.00 84.75 99 LYS A N 1
ATOM 816 C CA . LYS A 1 99 ? -6.934 -9.669 -4.584 1.00 84.75 99 LYS A CA 1
ATOM 817 C C . LYS A 1 99 ? -7.583 -10.874 -3.910 1.00 84.75 99 LYS A C 1
ATOM 819 O O . LYS A 1 99 ? -7.264 -11.173 -2.767 1.00 84.75 99 LYS A O 1
ATOM 824 N N . LYS A 1 100 ? -8.437 -11.587 -4.641 1.00 87.00 100 LYS A N 1
ATOM 825 C CA . LYS A 1 100 ? -8.958 -12.887 -4.213 1.00 87.00 100 LYS A CA 1
ATOM 826 C C . LYS A 1 100 ? -7.891 -13.943 -4.487 1.00 87.00 100 LYS A C 1
ATOM 828 O O . LYS A 1 100 ? -7.432 -14.066 -5.622 1.00 87.00 100 LYS A O 1
ATOM 833 N N . SER A 1 101 ? -7.441 -14.637 -3.451 1.00 82.81 101 SER A N 1
ATOM 834 C CA . SER A 1 101 ? -6.515 -15.765 -3.546 1.00 82.81 101 SER A CA 1
ATOM 835 C C . SER A 1 101 ? -7.211 -17.044 -3.124 1.00 82.81 101 SER A C 1
ATOM 837 O O . SER A 1 101 ? -7.961 -17.041 -2.156 1.00 82.81 101 SER A O 1
ATOM 839 N N . LEU A 1 102 ? -6.924 -18.124 -3.837 1.00 86.00 102 LEU A N 1
ATOM 840 C CA . LEU A 1 102 ? -7.380 -19.464 -3.500 1.00 86.00 102 LEU A CA 1
ATOM 841 C C . LEU A 1 102 ? -6.723 -19.923 -2.187 1.00 86.00 102 LEU A C 1
ATOM 843 O O . LEU A 1 102 ? -5.494 -19.884 -2.079 1.00 86.00 102 LEU A O 1
ATOM 847 N N . SER A 1 103 ? -7.518 -20.353 -1.216 1.00 82.19 103 SER A N 1
ATOM 848 C CA . SER A 1 103 ? -7.078 -21.039 -0.002 1.00 82.19 103 SER A CA 1
ATOM 849 C C . SER A 1 103 ? -7.769 -22.399 0.102 1.00 82.19 103 SER A C 1
ATOM 851 O O . SER A 1 103 ? -8.886 -22.597 -0.382 1.00 82.19 103 SER A O 1
ATOM 853 N N . PHE A 1 104 ? -7.066 -23.358 0.702 1.00 82.44 104 PHE A N 1
ATOM 854 C CA . PHE A 1 104 ? -7.566 -24.706 0.941 1.00 82.44 104 PHE A CA 1
ATOM 855 C C . PHE A 1 104 ? -7.656 -24.917 2.446 1.00 82.44 104 PHE A C 1
ATOM 857 O O . PHE A 1 104 ? -6.634 -24.850 3.132 1.00 82.44 104 PHE A O 1
ATOM 864 N N . GLU A 1 105 ? -8.858 -25.180 2.945 1.00 77.56 105 GLU A N 1
ATOM 865 C CA . GLU A 1 105 ? -9.091 -25.516 4.349 1.00 77.56 105 GLU A CA 1
ATOM 866 C C . GLU A 1 105 ? -9.573 -26.960 4.428 1.00 77.56 105 GLU A C 1
ATOM 868 O O . GLU A 1 105 ? -10.433 -27.398 3.661 1.00 77.56 105 GLU A O 1
ATOM 873 N N . ARG A 1 106 ? -8.946 -27.744 5.305 1.00 79.19 106 ARG A N 1
ATOM 874 C CA . ARG A 1 106 ? -9.307 -29.143 5.530 1.00 79.19 106 ARG A CA 1
ATOM 875 C C . ARG A 1 106 ? -10.148 -29.203 6.793 1.00 79.19 106 ARG A C 1
ATOM 877 O O . ARG A 1 106 ? -9.613 -29.094 7.888 1.00 79.19 106 ARG A O 1
ATOM 884 N N . GLU A 1 107 ? -11.448 -29.390 6.624 1.00 80.31 107 GLU A N 1
ATOM 885 C CA . GLU A 1 107 ? -12.360 -29.635 7.732 1.00 80.31 107 GLU A CA 1
ATOM 886 C C . GLU A 1 107 ? -12.350 -31.129 8.052 1.00 80.31 107 GLU A C 1
ATOM 888 O O . GLU A 1 107 ? -12.560 -31.972 7.171 1.00 80.31 107 GLU A O 1
ATOM 893 N N . PHE A 1 108 ? -12.064 -31.463 9.307 1.00 72.31 108 PHE A N 1
ATOM 894 C CA . PHE A 1 108 ? -12.094 -32.834 9.792 1.00 72.31 108 PHE A CA 1
ATOM 895 C C . PHE A 1 108 ? -13.416 -33.083 10.511 1.00 72.31 108 PHE A C 1
ATOM 897 O O . PHE A 1 108 ? -13.728 -32.415 11.490 1.00 72.31 108 PHE A O 1
ATOM 904 N N . ASP A 1 109 ? -14.203 -34.027 10.005 1.00 75.81 109 ASP A N 1
ATOM 905 C CA . ASP A 1 109 ? -15.466 -34.408 10.627 1.00 75.81 109 ASP A CA 1
ATOM 906 C C . ASP A 1 109 ? -15.195 -35.538 11.629 1.00 75.81 109 ASP A C 1
ATOM 908 O O . ASP A 1 109 ? -15.050 -36.706 11.252 1.00 75.81 109 ASP A O 1
ATOM 912 N N . GLU A 1 110 ? -15.064 -35.173 12.907 1.00 74.19 110 GLU A N 1
ATOM 913 C CA . GLU A 1 110 ? -14.626 -36.052 14.004 1.00 74.19 110 GLU A CA 1
ATOM 914 C C . GLU A 1 110 ? -15.463 -37.334 14.123 1.00 74.19 110 GLU A C 1
ATOM 916 O O . GLU A 1 110 ? -14.944 -38.382 14.497 1.00 74.19 110 GLU A O 1
ATOM 921 N N . LYS A 1 111 ? -16.743 -37.289 13.729 1.00 76.94 111 LYS A N 1
ATOM 922 C CA . LYS A 1 111 ? -17.648 -38.449 13.776 1.00 76.94 111 LYS A CA 1
ATOM 923 C C . LYS A 1 111 ? -17.365 -39.493 12.699 1.00 76.94 111 LYS A C 1
ATOM 925 O O . LYS A 1 111 ? -17.685 -40.662 12.885 1.00 76.94 111 LYS A O 1
ATOM 930 N N . THR A 1 112 ? -16.825 -39.080 11.553 1.00 75.69 112 THR A N 1
ATOM 931 C CA . THR A 1 112 ? -16.599 -39.972 10.401 1.00 75.69 112 THR A CA 1
ATOM 932 C C . THR A 1 112 ? -15.123 -40.224 10.117 1.00 75.69 112 THR A C 1
ATOM 934 O O . THR A 1 112 ? -14.808 -41.068 9.278 1.00 75.69 112 THR A O 1
ATOM 937 N N . GLY A 1 113 ? -14.218 -39.495 10.780 1.00 75.69 113 GLY A N 1
ATOM 938 C CA . GLY A 1 113 ? -12.769 -39.595 10.591 1.00 75.69 113 GLY A CA 1
ATOM 939 C C . GLY A 1 113 ? -12.289 -39.168 9.198 1.00 75.69 113 GLY A C 1
ATOM 940 O O . GLY A 1 113 ? -11.120 -39.349 8.857 1.00 75.69 113 GLY A O 1
ATOM 941 N N . LYS A 1 114 ? -13.180 -38.625 8.356 1.00 77.50 114 LYS A N 1
ATOM 942 C CA . LYS A 1 114 ? -12.883 -38.233 6.975 1.00 77.50 114 LYS A CA 1
ATOM 943 C C . LYS A 1 114 ? -12.676 -36.725 6.906 1.00 77.50 114 LYS A C 1
ATOM 945 O O . LYS A 1 114 ? -13.563 -35.945 7.236 1.00 77.50 114 LYS A O 1
ATOM 950 N N . GLY A 1 115 ? -11.506 -36.315 6.418 1.00 79.56 115 GLY A N 1
ATOM 951 C CA . GLY A 1 115 ? -11.224 -34.911 6.124 1.00 79.56 115 GLY A CA 1
ATOM 952 C C . GLY A 1 115 ? -11.790 -34.508 4.765 1.00 79.56 115 GLY A C 1
ATOM 953 O O . GLY A 1 115 ? -11.470 -35.141 3.760 1.00 79.56 115 GLY A O 1
ATOM 954 N N . LYS A 1 116 ? -12.594 -33.444 4.717 1.00 80.94 116 LYS A N 1
ATOM 955 C CA . LYS A 1 116 ? -13.032 -32.806 3.469 1.00 80.94 116 LYS A CA 1
ATOM 956 C C . LYS A 1 116 ? -12.217 -31.533 3.264 1.00 80.94 116 LYS A C 1
ATOM 958 O O . LYS A 1 116 ? -12.190 -30.668 4.132 1.00 80.94 116 LYS A O 1
ATOM 963 N N . THR A 1 117 ? -11.559 -31.402 2.116 1.00 85.19 117 THR A N 1
ATOM 964 C CA . THR A 1 117 ? -10.898 -30.147 1.736 1.00 85.19 117 THR A CA 1
ATOM 965 C C . THR A 1 117 ? -11.897 -29.264 1.008 1.00 85.19 117 THR A C 1
ATOM 967 O O . THR A 1 117 ? -12.402 -29.640 -0.050 1.00 85.19 117 THR A O 1
ATOM 970 N N . ARG A 1 118 ? -12.187 -28.093 1.571 1.00 82.50 118 ARG A N 1
ATOM 971 C CA . ARG A 1 118 ? -13.010 -27.071 0.935 1.00 82.50 118 ARG A CA 1
ATOM 972 C C . ARG A 1 118 ? -12.129 -25.963 0.370 1.00 82.50 118 ARG A C 1
ATOM 974 O O . ARG A 1 118 ? -11.065 -25.627 0.893 1.00 82.50 118 ARG A O 1
ATOM 981 N N . LEU A 1 119 ? -12.574 -25.457 -0.773 1.00 87.06 119 LEU A N 1
ATOM 982 C CA . LEU A 1 119 ? -11.948 -24.359 -1.486 1.00 87.06 119 LEU A CA 1
ATOM 983 C C . LEU A 1 119 ? -12.589 -23.055 -1.027 1.00 87.06 119 LEU A C 1
ATOM 985 O O . LEU A 1 119 ? -13.802 -22.887 -1.169 1.00 87.06 119 LEU A O 1
ATOM 989 N N . HIS A 1 120 ? -11.778 -22.116 -0.558 1.00 82.88 120 HIS A N 1
ATOM 990 C CA . HIS A 1 120 ? -12.243 -20.788 -0.186 1.00 82.88 120 HIS A CA 1
ATOM 991 C C . HIS A 1 120 ? -11.455 -19.729 -0.958 1.00 82.88 120 HIS A C 1
ATOM 993 O O . HIS A 1 120 ? -10.298 -19.920 -1.333 1.00 82.88 120 HIS A O 1
ATOM 999 N N . PHE A 1 121 ? -12.105 -18.608 -1.264 1.00 85.50 121 PHE A N 1
ATOM 1000 C CA . PHE A 1 121 ? -11.439 -17.451 -1.852 1.00 85.50 121 PHE A CA 1
ATOM 1001 C C . PHE A 1 121 ? -11.225 -16.411 -0.761 1.00 85.50 121 PHE A C 1
ATOM 1003 O O . PHE A 1 121 ? -12.167 -15.759 -0.323 1.00 85.50 121 PHE A O 1
ATOM 1010 N N . GLU A 1 122 ? -9.976 -16.237 -0.350 1.00 83.12 122 GLU A N 1
ATOM 1011 C CA . GLU A 1 122 ? -9.580 -15.277 0.673 1.00 83.12 122 GLU A CA 1
ATOM 1012 C C . GLU A 1 122 ? -9.202 -13.937 0.027 1.00 83.12 122 GLU A C 1
ATOM 1014 O O . GLU A 1 122 ? -8.419 -13.885 -0.930 1.00 83.12 122 GLU A O 1
ATOM 1019 N N . GLU A 1 123 ? -9.736 -12.828 0.537 1.00 83.12 123 GLU A N 1
ATOM 1020 C CA . GLU A 1 123 ? -9.352 -11.490 0.087 1.00 83.12 123 GLU A CA 1
ATOM 1021 C C . GLU A 1 123 ? -8.054 -11.036 0.764 1.00 83.12 123 GLU A C 1
ATOM 1023 O O . GLU A 1 123 ? -8.052 -10.564 1.896 1.00 83.12 123 GLU A O 1
ATOM 1028 N N . LYS A 1 124 ? -6.933 -11.116 0.040 1.00 82.00 124 LYS A N 1
ATOM 1029 C CA . LYS A 1 124 ? -5.623 -10.636 0.505 1.00 82.00 124 LYS A CA 1
ATOM 1030 C C . LYS A 1 124 ? -5.307 -9.264 -0.065 1.00 82.00 124 LYS A C 1
ATOM 1032 O O . LYS A 1 124 ? -5.569 -8.992 -1.237 1.00 82.00 124 LYS A O 1
ATOM 1037 N N . GLU A 1 125 ? -4.671 -8.398 0.721 1.00 80.31 125 GLU A N 1
ATOM 1038 C CA . GLU A 1 125 ? -4.100 -7.155 0.192 1.00 80.31 125 GLU A CA 1
ATOM 1039 C C . GLU A 1 125 ? -3.159 -7.473 -0.983 1.00 80.31 125 GLU A C 1
ATOM 1041 O O . GLU A 1 125 ? -2.326 -8.386 -0.918 1.00 80.31 125 GLU A O 1
ATOM 1046 N N . LYS A 1 126 ? -3.278 -6.734 -2.094 1.00 76.88 126 LYS A N 1
ATOM 1047 C CA . LYS A 1 126 ? -2.331 -6.885 -3.202 1.00 76.88 126 LYS A CA 1
ATOM 1048 C C . LYS A 1 126 ? -0.954 -6.470 -2.682 1.00 76.88 126 LYS A C 1
ATOM 1050 O O . LYS A 1 126 ? -0.820 -5.337 -2.211 1.00 76.88 126 LYS A O 1
ATOM 1055 N N . PRO A 1 127 ? 0.071 -7.338 -2.761 1.00 74.81 127 PRO A N 1
ATOM 1056 C CA . PRO A 1 127 ? 1.404 -6.946 -2.353 1.00 74.81 127 PRO A CA 1
ATOM 1057 C C . PRO A 1 127 ? 1.885 -5.815 -3.255 1.00 74.81 127 PRO A C 1
ATOM 1059 O O . PRO A 1 127 ? 1.580 -5.763 -4.453 1.00 74.81 127 PRO A O 1
ATOM 1062 N N . ILE A 1 128 ? 2.661 -4.908 -2.672 1.00 73.81 128 ILE A N 1
ATOM 1063 C CA . ILE A 1 128 ? 3.389 -3.913 -3.442 1.00 73.81 128 ILE A CA 1
ATOM 1064 C C . ILE A 1 128 ? 4.389 -4.696 -4.294 1.00 73.81 128 ILE A C 1
ATOM 1066 O O . ILE A 1 128 ? 5.328 -5.285 -3.767 1.00 73.81 128 ILE A O 1
ATOM 1070 N N . VAL A 1 129 ? 4.181 -4.741 -5.612 1.00 63.56 129 VAL A N 1
ATOM 1071 C CA . VAL A 1 129 ? 5.162 -5.317 -6.542 1.00 63.56 129 VAL A CA 1
ATOM 1072 C C . VAL A 1 129 ? 6.337 -4.340 -6.624 1.00 63.56 129 VAL A C 1
ATOM 1074 O O . VAL A 1 129 ? 6.427 -3.516 -7.533 1.00 63.56 129 VAL A O 1
ATOM 1077 N N . SER A 1 130 ? 7.195 -4.359 -5.606 1.00 52.28 130 SER A N 1
ATOM 1078 C CA . SER A 1 130 ? 8.431 -3.589 -5.532 1.00 52.28 130 SER A CA 1
ATOM 1079 C C . SER A 1 130 ? 9.620 -4.532 -5.656 1.00 52.28 130 SER A C 1
ATOM 1081 O O . SER A 1 130 ? 9.955 -5.233 -4.708 1.00 52.28 130 SER A O 1
ATOM 1083 N N . GLY A 1 131 ? 10.277 -4.504 -6.816 1.00 49.75 131 GLY A N 1
ATOM 1084 C CA . GLY A 1 131 ? 11.610 -5.080 -7.005 1.00 49.75 131 GLY A CA 1
ATOM 1085 C C . GLY A 1 131 ? 11.695 -6.156 -8.087 1.00 49.75 131 GLY A C 1
ATOM 1086 O O . GLY A 1 131 ? 10.860 -7.047 -8.134 1.00 49.75 131 GLY A O 1
ATOM 1087 N N . LYS A 1 132 ? 12.730 -6.019 -8.935 1.00 49.56 132 LYS A N 1
ATOM 1088 C CA . LYS A 1 132 ? 13.381 -6.945 -9.898 1.00 49.56 132 LYS A CA 1
ATOM 1089 C C . LYS A 1 132 ? 12.533 -7.820 -10.847 1.00 49.56 132 LYS A C 1
ATOM 1091 O O . LYS A 1 132 ? 12.959 -7.996 -11.979 1.00 49.56 132 LYS A O 1
ATOM 1096 N N . SER A 1 133 ? 11.340 -8.280 -10.482 1.00 48.97 133 SER A N 1
ATOM 1097 C CA . SER A 1 133 ? 10.429 -9.052 -11.347 1.00 48.97 133 SER A CA 1
ATOM 1098 C C . SER A 1 133 ? 9.625 -8.195 -12.336 1.00 48.97 133 SER A C 1
ATOM 1100 O O . SER A 1 133 ? 8.900 -8.721 -13.171 1.00 48.97 133 SER A O 1
ATOM 1102 N N . ALA A 1 134 ? 9.738 -6.865 -12.247 1.00 53.69 134 ALA A N 1
ATOM 1103 C CA . ALA A 1 134 ? 8.976 -5.927 -13.072 1.00 53.69 134 ALA A CA 1
ATOM 1104 C C . ALA A 1 134 ? 9.678 -5.510 -14.377 1.00 53.69 134 ALA A C 1
ATOM 1106 O O . ALA A 1 134 ? 9.084 -4.764 -15.156 1.00 53.69 134 ALA A O 1
ATOM 1107 N N . ASN A 1 135 ? 10.927 -5.932 -14.606 1.00 56.09 135 ASN A N 1
ATOM 1108 C CA . ASN A 1 135 ? 11.583 -5.738 -15.895 1.00 56.09 135 ASN A CA 1
ATOM 1109 C C . ASN A 1 135 ? 11.390 -7.014 -16.726 1.00 56.09 135 ASN A C 1
ATOM 1111 O O . ASN A 1 135 ? 12.052 -8.007 -16.438 1.00 56.09 135 ASN A O 1
ATOM 1115 N N . PRO A 1 136 ? 10.516 -7.004 -17.751 1.00 54.56 136 PRO A N 1
ATOM 1116 C CA . PRO A 1 136 ? 10.332 -8.153 -18.640 1.00 54.56 136 PRO A CA 1
ATOM 1117 C C . PRO A 1 136 ? 11.531 -8.368 -19.579 1.00 54.56 136 PRO A C 1
ATOM 1119 O O . PRO A 1 136 ? 11.603 -9.375 -20.271 1.00 54.56 136 PRO A O 1
ATOM 1122 N N . LEU A 1 137 ? 12.466 -7.414 -19.624 1.00 58.84 137 LEU A N 1
ATOM 1123 C CA . LEU A 1 137 ? 13.667 -7.487 -20.445 1.00 58.84 137 LEU A CA 1
ATOM 1124 C C . LEU A 1 137 ? 14.760 -8.230 -19.680 1.00 58.84 137 LEU A C 1
ATOM 1126 O O . LEU A 1 137 ? 15.152 -7.823 -18.582 1.00 58.84 137 LEU A O 1
ATOM 1130 N N . SER A 1 138 ? 15.251 -9.312 -20.279 1.00 60.09 138 SER A N 1
ATOM 1131 C CA . SER A 1 138 ? 16.349 -10.098 -19.731 1.00 60.09 138 SER A CA 1
ATOM 1132 C C . SER A 1 138 ? 17.613 -9.233 -19.568 1.00 60.09 138 SER A C 1
ATOM 1134 O O . SER A 1 138 ? 17.847 -8.304 -20.349 1.00 60.09 138 SER A O 1
ATOM 1136 N N . PRO A 1 139 ? 18.489 -9.536 -18.592 1.00 62.62 139 PRO A N 1
ATOM 1137 C CA . PRO A 1 139 ? 19.798 -8.889 -18.471 1.00 62.62 139 PRO A CA 1
ATOM 1138 C C . PRO A 1 139 ? 20.623 -8.946 -19.768 1.00 62.62 139 PRO A C 1
ATOM 1140 O O . PRO A 1 139 ? 21.448 -8.068 -20.009 1.00 62.62 139 PRO A O 1
ATOM 1143 N N . ALA A 1 140 ? 20.380 -9.956 -20.610 1.00 61.84 140 ALA A N 1
ATOM 1144 C CA . ALA A 1 140 ? 21.033 -10.145 -21.899 1.00 61.84 140 ALA A CA 1
ATOM 1145 C C . ALA A 1 140 ? 20.652 -9.065 -22.928 1.00 61.84 140 ALA A C 1
ATOM 1147 O O . ALA A 1 140 ? 21.539 -8.545 -23.603 1.00 61.84 140 ALA A O 1
ATOM 1148 N N . LEU A 1 141 ? 19.378 -8.651 -22.996 1.00 60.81 141 LEU A N 1
ATOM 1149 C CA . LEU A 1 141 ? 18.948 -7.597 -23.927 1.00 60.81 141 LEU A CA 1
ATOM 1150 C C . LEU A 1 141 ? 19.584 -6.237 -23.598 1.00 60.81 141 LEU A C 1
ATOM 1152 O O . LEU A 1 141 ? 19.965 -5.494 -24.500 1.00 60.81 141 LEU A O 1
ATOM 1156 N N . ASN A 1 142 ? 19.767 -5.935 -22.308 1.00 62.41 142 ASN A N 1
ATOM 1157 C CA . ASN A 1 142 ? 20.444 -4.706 -21.881 1.00 62.41 142 ASN A CA 1
ATOM 1158 C C . ASN A 1 142 ? 21.931 -4.693 -22.285 1.00 62.41 142 ASN A C 1
ATOM 1160 O O . ASN A 1 142 ? 22.464 -3.639 -22.624 1.00 62.41 142 ASN A O 1
ATOM 1164 N N . LYS A 1 143 ? 22.598 -5.858 -22.278 1.00 61.75 143 LYS A N 1
ATOM 1165 C CA . LYS A 1 143 ? 24.008 -5.990 -22.686 1.00 61.75 143 LYS A CA 1
ATOM 1166 C C . LYS A 1 143 ? 24.192 -5.861 -24.200 1.00 61.75 143 LYS A C 1
ATOM 1168 O O . LYS A 1 143 ? 25.125 -5.190 -24.628 1.00 61.75 143 LYS A O 1
ATOM 1173 N N . ALA A 1 144 ? 23.297 -6.450 -24.996 1.00 63.41 144 ALA A N 1
ATOM 1174 C CA . ALA A 1 144 ? 23.342 -6.341 -26.456 1.00 63.41 144 ALA A CA 1
ATOM 1175 C C . ALA A 1 144 ? 23.162 -4.887 -26.924 1.00 63.41 144 ALA A C 1
ATOM 1177 O O . ALA A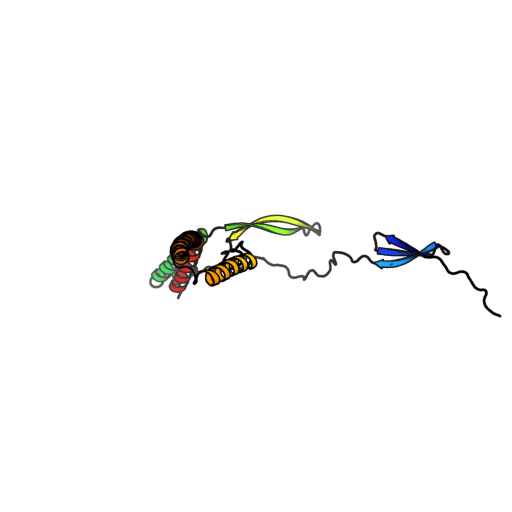 1 144 ? 23.939 -4.405 -27.745 1.00 63.41 144 ALA A O 1
ATOM 1178 N N . GLY A 1 145 ? 22.211 -4.157 -26.328 1.00 61.47 145 GLY A N 1
ATOM 1179 C CA . GLY A 1 145 ? 22.042 -2.726 -26.593 1.00 61.47 145 GLY A CA 1
ATOM 1180 C C . GLY A 1 145 ? 23.303 -1.919 -26.269 1.00 61.47 145 GLY A C 1
ATOM 1181 O O . GLY A 1 145 ? 23.756 -1.136 -27.098 1.00 61.47 145 GLY A O 1
ATOM 118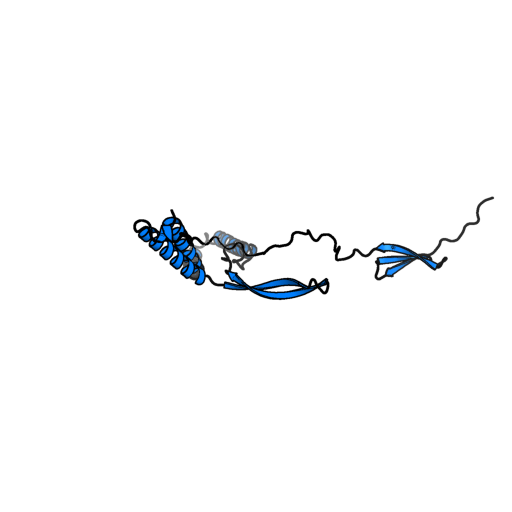2 N N . ALA A 1 146 ? 23.924 -2.157 -25.108 1.00 62.97 146 ALA A N 1
ATOM 1183 C CA . ALA A 1 146 ? 25.152 -1.466 -24.707 1.00 62.97 146 ALA A CA 1
ATOM 1184 C C . ALA A 1 146 ? 26.346 -1.751 -25.640 1.00 62.97 146 ALA A C 1
ATOM 1186 O O . ALA A 1 146 ? 27.134 -0.848 -25.911 1.00 62.97 146 ALA A O 1
ATOM 1187 N N . PHE A 1 147 ? 26.466 -2.975 -26.163 1.00 70.06 147 PHE A N 1
ATOM 1188 C CA . PHE A 1 147 ? 27.521 -3.337 -27.113 1.00 70.06 147 PHE A CA 1
ATOM 1189 C C . PHE A 1 147 ? 27.368 -2.609 -28.455 1.00 70.06 147 PHE A C 1
ATOM 1191 O O . PHE A 1 147 ? 28.345 -2.075 -28.976 1.00 70.06 147 PHE A O 1
ATOM 1198 N N . VAL A 1 148 ? 26.139 -2.529 -28.976 1.00 64.81 148 VAL A N 1
ATOM 1199 C CA . VAL A 1 148 ? 25.840 -1.788 -30.211 1.00 64.81 148 VAL A CA 1
ATOM 1200 C C . VAL A 1 148 ? 26.176 -0.303 -30.045 1.00 64.81 148 VAL A C 1
ATOM 1202 O O . VAL A 1 148 ? 26.854 0.259 -30.897 1.00 64.81 148 VAL A O 1
ATOM 1205 N N . HIS A 1 149 ? 25.816 0.312 -28.914 1.00 63.31 149 HIS A N 1
ATOM 1206 C CA . HIS A 1 149 ? 26.143 1.721 -28.658 1.00 63.31 149 HIS A CA 1
ATOM 1207 C C . HIS A 1 149 ? 27.654 1.950 -28.502 1.00 63.31 149 HIS A C 1
ATOM 1209 O O . HIS A 1 149 ? 28.159 2.976 -28.947 1.00 63.31 149 HIS A O 1
ATOM 1215 N N . LYS A 1 150 ? 28.385 1.001 -27.897 1.00 69.31 150 LYS A N 1
ATOM 1216 C CA . LYS A 1 150 ? 29.844 1.089 -27.743 1.00 69.31 150 LYS A CA 1
ATOM 1217 C C . LYS A 1 150 ? 30.553 1.058 -29.099 1.00 69.31 150 LYS A C 1
ATOM 1219 O O . LYS A 1 150 ? 31.405 1.897 -29.352 1.00 69.31 150 LYS A O 1
ATOM 1224 N N . LYS A 1 151 ? 30.161 0.131 -29.978 1.00 66.19 151 LYS A N 1
ATOM 1225 C CA . LYS A 1 151 ? 30.781 -0.026 -31.299 1.00 66.19 151 LYS A CA 1
ATOM 1226 C C . LYS A 1 151 ? 30.482 1.151 -32.231 1.00 66.19 151 LYS A C 1
ATOM 1228 O O . LYS A 1 151 ? 31.359 1.566 -32.974 1.00 66.19 151 LYS A O 1
ATOM 1233 N N . ILE A 1 152 ? 29.273 1.708 -32.149 1.00 62.44 152 ILE A N 1
ATOM 1234 C CA . ILE A 1 152 ? 28.887 2.914 -32.896 1.00 62.44 152 ILE A CA 1
ATOM 1235 C C . ILE A 1 152 ? 29.686 4.137 -32.408 1.00 62.44 152 ILE A C 1
ATOM 1237 O O . ILE A 1 152 ? 30.182 4.904 -33.225 1.00 62.44 152 ILE A O 1
ATOM 1241 N N . HIS A 1 153 ? 29.903 4.273 -31.093 1.00 65.25 153 HIS A N 1
ATOM 1242 C CA . HIS A 1 153 ? 30.705 5.363 -30.523 1.00 65.25 153 HIS A CA 1
ATOM 1243 C C . HIS A 1 153 ? 32.188 5.305 -30.932 1.00 65.25 153 HIS A C 1
ATOM 1245 O O . HIS A 1 153 ? 32.833 6.343 -31.039 1.00 65.25 153 HIS A O 1
ATOM 1251 N N . GLU A 1 154 ? 32.749 4.113 -31.143 1.00 69.44 154 GLU A N 1
ATOM 1252 C CA . GLU A 1 154 ? 34.154 3.949 -31.548 1.00 69.44 154 GLU A CA 1
ATOM 1253 C C . GLU A 1 154 ? 34.403 4.408 -32.996 1.00 69.44 154 GLU A C 1
ATOM 1255 O O . GLU A 1 154 ? 35.454 4.972 -33.275 1.00 69.44 154 GLU A O 1
ATOM 1260 N N . THR A 1 155 ? 33.440 4.221 -33.903 1.00 61.47 155 THR A N 1
ATOM 1261 C CA . THR A 1 155 ? 33.582 4.552 -35.337 1.00 61.47 155 THR A CA 1
ATOM 1262 C C . THR A 1 155 ? 33.120 5.964 -35.717 1.00 61.47 155 THR A C 1
ATOM 1264 O O . THR A 1 155 ? 33.236 6.360 -36.872 1.00 61.47 155 THR A O 1
ATOM 1267 N N . GLU A 1 156 ? 32.550 6.721 -34.777 1.00 57.84 156 GLU A N 1
ATOM 1268 C CA . GLU A 1 156 ? 31.929 8.028 -35.043 1.00 57.84 156 GLU A CA 1
ATOM 1269 C C . GLU A 1 156 ? 32.894 9.207 -35.100 1.00 57.84 156 GLU A C 1
ATOM 1271 O O . GLU A 1 156 ? 32.598 10.199 -35.764 1.00 57.84 156 GLU A O 1
ATOM 1276 N N . HIS A 1 157 ? 34.040 9.101 -34.432 1.00 64.50 157 HIS A N 1
ATOM 1277 C CA . HIS A 1 157 ? 34.973 10.217 -34.269 1.00 64.50 157 HIS A CA 1
ATOM 1278 C C . HIS A 1 157 ? 35.704 10.629 -35.556 1.00 64.50 157 HIS A C 1
ATOM 1280 O O . HIS A 1 157 ? 36.321 11.691 -35.590 1.00 64.50 157 HIS A O 1
ATOM 1286 N N . ASP A 1 158 ? 35.581 9.841 -36.626 1.00 65.75 158 ASP A N 1
ATOM 1287 C CA . ASP A 1 158 ? 36.300 10.065 -37.881 1.00 65.75 158 ASP A CA 1
ATOM 1288 C C . ASP A 1 158 ? 35.484 10.856 -38.927 1.00 65.75 158 ASP A C 1
ATOM 1290 O O . ASP A 1 158 ? 36.030 11.252 -39.957 1.00 65.75 158 ASP A O 1
ATOM 1294 N N . ASN A 1 159 ? 34.187 11.135 -38.697 1.00 71.31 159 ASN A N 1
ATOM 1295 C CA . ASN A 1 159 ? 33.351 11.883 -39.651 1.00 71.31 159 ASN A CA 1
ATOM 1296 C C . ASN A 1 159 ? 32.398 12.893 -38.979 1.00 71.31 159 ASN A C 1
ATOM 1298 O O . ASN A 1 159 ? 31.340 12.541 -38.454 1.00 71.31 159 ASN A O 1
ATOM 1302 N N . ALA A 1 160 ? 32.725 14.185 -39.094 1.00 68.88 160 ALA A N 1
ATOM 1303 C CA . ALA A 1 160 ? 31.975 15.295 -38.497 1.00 68.88 160 ALA A CA 1
ATOM 1304 C C . ALA A 1 160 ? 30.506 15.412 -38.967 1.00 68.88 160 ALA A C 1
ATOM 1306 O O . ALA A 1 160 ? 29.657 15.888 -38.210 1.00 68.88 160 ALA A O 1
ATOM 1307 N N . GLY A 1 161 ? 30.181 14.966 -40.189 1.00 71.00 161 GLY A N 1
ATOM 1308 C CA . GLY A 1 161 ? 28.800 14.960 -40.693 1.00 71.00 161 GLY A CA 1
ATOM 1309 C C . GLY A 1 161 ? 27.934 13.885 -40.029 1.00 71.00 161 GLY A C 1
ATOM 1310 O O . GLY A 1 161 ? 26.769 14.124 -39.711 1.00 71.00 161 GLY A O 1
ATOM 1311 N N . VAL A 1 162 ? 28.530 12.724 -39.747 1.00 68.06 162 VAL A N 1
ATOM 1312 C CA . VAL A 1 162 ? 27.879 11.610 -39.040 1.00 68.06 162 VAL A CA 1
ATOM 1313 C C . VAL A 1 162 ? 27.730 11.935 -37.552 1.00 68.06 162 VAL A C 1
ATOM 1315 O O . VAL A 1 162 ? 26.673 11.680 -36.976 1.00 68.06 162 VAL A O 1
ATOM 1318 N N . GLU A 1 163 ? 28.718 12.599 -36.939 1.00 68.06 163 GLU A N 1
ATOM 1319 C CA . GLU A 1 163 ? 28.607 13.059 -35.550 1.00 68.06 163 GLU A CA 1
ATOM 1320 C C . GLU A 1 163 ? 27.431 14.020 -35.326 1.00 68.06 163 GLU A C 1
ATOM 1322 O O . GLU A 1 163 ? 26.770 13.961 -34.285 1.00 68.06 163 GLU A O 1
ATOM 1327 N N . ALA A 1 164 ? 27.184 14.938 -36.266 1.00 74.56 164 ALA A N 1
ATOM 1328 C CA . ALA A 1 164 ? 26.100 15.908 -36.154 1.00 74.56 164 ALA A CA 1
ATOM 1329 C C . ALA A 1 164 ? 24.728 15.219 -36.202 1.00 74.56 164 ALA A C 1
ATOM 1331 O O . ALA A 1 164 ? 23.899 15.445 -35.315 1.00 74.56 164 ALA A O 1
ATOM 1332 N N . ALA A 1 165 ? 24.516 14.324 -37.173 1.00 72.06 165 ALA A N 1
ATOM 1333 C CA . ALA A 1 165 ? 23.297 13.524 -37.268 1.00 72.06 165 ALA A CA 1
ATOM 1334 C C . ALA A 1 165 ? 23.094 12.670 -36.005 1.00 72.06 165 ALA A C 1
ATOM 1336 O O . ALA A 1 165 ? 22.045 12.749 -35.362 1.00 72.06 165 ALA A O 1
ATOM 1337 N N . HIS A 1 166 ? 24.128 11.964 -35.546 1.00 69.00 166 HIS A N 1
ATOM 1338 C CA . HIS A 1 166 ? 24.003 11.115 -34.367 1.00 69.00 166 HIS A CA 1
ATOM 1339 C C . HIS A 1 166 ? 23.776 11.893 -33.062 1.00 69.00 166 HIS A C 1
ATOM 1341 O O . HIS A 1 166 ? 23.049 11.428 -32.185 1.00 69.00 166 HIS A O 1
ATOM 1347 N N . LYS A 1 167 ? 24.326 13.105 -32.904 1.00 78.06 167 LYS A N 1
ATOM 1348 C CA . LYS A 1 167 ? 23.998 13.973 -31.754 1.00 78.06 167 LYS A CA 1
ATOM 1349 C C . LYS A 1 167 ? 22.507 14.324 -31.735 1.00 78.06 167 LYS A C 1
ATOM 1351 O O . LYS A 1 167 ? 21.902 14.318 -30.660 1.00 78.06 167 LYS A O 1
ATOM 1356 N N . THR A 1 168 ? 21.900 14.575 -32.898 1.00 73.62 168 THR A N 1
ATOM 1357 C CA . THR A 1 168 ? 20.452 14.833 -32.988 1.00 73.62 168 THR A CA 1
ATOM 1358 C C . THR A 1 168 ? 19.615 13.581 -32.711 1.00 73.62 168 THR A C 1
ATOM 1360 O O . THR A 1 168 ? 18.625 13.662 -31.982 1.00 73.62 168 THR A O 1
ATOM 1363 N N . GLU A 1 169 ? 20.055 12.410 -33.173 1.00 72.75 169 GLU A N 1
ATOM 1364 C CA . GLU A 1 169 ? 19.408 11.125 -32.881 1.00 72.75 169 GLU A CA 1
ATOM 1365 C C . GLU A 1 169 ? 19.501 10.758 -31.396 1.00 72.75 169 GLU A C 1
ATOM 1367 O O . GLU A 1 169 ? 18.486 10.448 -30.773 1.00 72.75 169 GLU A O 1
ATOM 1372 N N . LYS A 1 170 ? 20.686 10.892 -30.786 1.00 77.12 170 LYS A N 1
ATOM 1373 C CA . LYS A 1 170 ? 20.899 10.744 -29.337 1.00 77.12 170 LYS A CA 1
ATOM 1374 C C . LYS A 1 170 ? 19.973 11.670 -28.550 1.00 77.12 170 LYS A C 1
ATOM 1376 O O . LYS A 1 170 ? 19.380 11.241 -27.562 1.00 77.12 170 LYS A O 1
ATOM 1381 N N . ALA A 1 171 ? 19.818 12.928 -28.969 1.00 80.56 171 ALA A N 1
ATOM 1382 C CA . ALA A 1 171 ? 18.919 13.869 -28.303 1.00 80.56 171 ALA A CA 1
ATOM 1383 C C . ALA A 1 171 ? 17.449 13.428 -28.406 1.00 80.56 171 ALA A C 1
ATOM 1385 O O . ALA A 1 171 ? 16.749 13.388 -27.390 1.00 80.56 171 ALA A O 1
ATOM 1386 N N . ALA A 1 172 ? 16.993 13.031 -29.598 1.00 82.75 172 ALA A N 1
ATOM 1387 C CA . ALA A 1 172 ? 15.646 12.501 -29.804 1.00 82.75 172 ALA A CA 1
ATOM 1388 C C . ALA A 1 172 ? 15.403 11.225 -28.979 1.00 82.75 172 ALA A C 1
ATOM 1390 O O . ALA A 1 172 ? 14.356 11.077 -28.343 1.00 82.75 172 ALA A O 1
ATOM 1391 N N . GLU A 1 173 ? 16.392 10.336 -28.905 1.00 77.50 173 GLU A N 1
ATOM 1392 C CA . GLU A 1 173 ? 16.324 9.115 -28.113 1.00 77.50 173 GLU A CA 1
ATOM 1393 C C . GLU A 1 173 ? 16.274 9.407 -26.608 1.00 77.50 173 GLU A C 1
ATOM 1395 O O . GLU A 1 173 ? 15.456 8.823 -25.892 1.00 77.50 173 GLU A O 1
ATOM 1400 N N . ILE A 1 174 ? 17.101 10.326 -26.101 1.00 81.44 174 ILE A N 1
ATOM 1401 C CA . ILE A 1 174 ? 17.088 10.737 -24.691 1.00 81.44 174 ILE A CA 1
ATOM 1402 C C . ILE A 1 174 ? 15.719 11.313 -24.325 1.00 81.44 174 ILE A C 1
ATOM 1404 O O . ILE A 1 174 ? 15.158 10.939 -23.291 1.00 81.44 174 ILE A O 1
ATOM 1408 N N . LEU A 1 175 ? 15.152 12.170 -25.177 1.00 86.88 175 LEU A N 1
ATOM 1409 C CA . LEU A 1 175 ? 13.818 12.736 -24.977 1.00 86.88 175 LEU A CA 1
ATOM 1410 C C . LEU A 1 175 ? 12.736 11.647 -25.006 1.00 86.88 175 LEU A C 1
ATOM 1412 O O . LEU A 1 175 ? 11.884 11.591 -24.112 1.00 86.88 175 LEU A O 1
ATOM 1416 N N . GLY A 1 176 ? 12.815 10.720 -25.962 1.00 87.50 176 GLY A N 1
ATOM 1417 C CA . GLY A 1 176 ? 11.942 9.552 -26.042 1.00 87.50 176 GLY A CA 1
ATOM 1418 C C . GLY A 1 176 ? 12.010 8.692 -24.775 1.00 87.50 176 GLY A C 1
ATOM 1419 O O . GLY A 1 176 ? 10.992 8.452 -24.121 1.00 87.50 176 GLY A O 1
ATOM 1420 N N . ARG A 1 177 ? 13.213 8.297 -24.345 1.00 81.75 177 ARG A N 1
ATOM 1421 C CA . ARG A 1 177 ? 13.446 7.510 -23.120 1.00 81.75 177 ARG A CA 1
ATOM 1422 C C . ARG A 1 177 ? 12.969 8.246 -21.867 1.00 81.75 177 ARG A C 1
ATOM 1424 O O . ARG A 1 177 ? 12.361 7.626 -20.989 1.00 81.75 177 ARG A O 1
ATOM 1431 N N . PHE A 1 178 ? 13.208 9.554 -21.774 1.00 85.56 178 PHE A N 1
ATOM 1432 C CA . PHE A 1 178 ? 12.750 10.383 -20.661 1.00 85.56 178 PHE A CA 1
ATOM 1433 C C . PHE A 1 178 ? 11.222 10.412 -20.574 1.00 85.56 178 PHE A C 1
ATOM 1435 O O . PHE A 1 178 ? 10.671 10.188 -19.492 1.00 85.56 178 PHE A O 1
ATOM 1442 N N . SER A 1 179 ? 10.535 10.610 -21.703 1.00 86.00 179 SER A N 1
ATOM 1443 C CA . SER A 1 179 ? 9.069 10.640 -21.750 1.00 86.00 179 SER A CA 1
ATOM 1444 C C . SER A 1 179 ? 8.456 9.314 -21.273 1.00 86.00 179 SER A C 1
ATOM 1446 O O . SER A 1 179 ? 7.615 9.299 -20.368 1.00 86.00 179 SER A O 1
ATOM 1448 N N . VAL A 1 180 ? 8.965 8.179 -21.768 1.00 87.31 180 VAL A N 1
ATOM 1449 C CA . VAL A 1 180 ? 8.521 6.835 -21.366 1.00 87.31 180 VAL A CA 1
ATOM 1450 C C . VAL A 1 180 ? 8.813 6.578 -19.887 1.00 87.31 180 VAL A C 1
ATOM 1452 O O . VAL A 1 180 ? 7.974 6.025 -19.165 1.00 87.31 180 VAL A O 1
ATOM 1455 N N . ARG A 1 181 ? 9.987 6.997 -19.397 1.00 85.56 181 ARG A N 1
ATOM 1456 C CA . ARG A 1 181 ? 10.348 6.884 -17.979 1.00 85.56 181 ARG A CA 1
ATOM 1457 C C . ARG A 1 181 ? 9.380 7.671 -17.100 1.00 85.56 181 ARG A C 1
ATOM 1459 O O . ARG A 1 181 ? 8.866 7.105 -16.134 1.00 85.56 181 ARG A O 1
ATOM 1466 N N . LYS A 1 182 ? 9.082 8.927 -17.444 1.00 91.00 182 LYS A N 1
ATOM 1467 C CA . LYS A 1 182 ? 8.131 9.768 -16.704 1.00 91.00 182 LYS A CA 1
ATOM 1468 C C . LYS A 1 182 ? 6.721 9.186 -16.708 1.00 91.00 182 LYS A C 1
ATOM 1470 O O . LYS A 1 182 ? 6.094 9.133 -15.651 1.00 91.00 182 LYS A O 1
ATOM 1475 N N . ALA A 1 183 ? 6.249 8.656 -17.836 1.00 87.56 183 ALA A N 1
ATOM 1476 C CA . ALA A 1 183 ? 4.953 7.979 -17.908 1.00 87.56 183 ALA A CA 1
ATOM 1477 C C . ALA A 1 183 ? 4.883 6.761 -16.963 1.00 87.56 183 ALA A C 1
ATOM 1479 O O . ALA A 1 183 ? 3.939 6.618 -16.179 1.00 87.56 183 ALA A O 1
ATOM 1480 N N . ARG A 1 184 ? 5.923 5.913 -16.957 1.00 86.62 184 ARG A N 1
ATOM 1481 C CA . ARG A 1 184 ? 6.020 4.751 -16.053 1.00 86.62 184 ARG A CA 1
ATOM 1482 C C . ARG A 1 184 ? 6.120 5.159 -14.584 1.00 86.62 184 ARG A C 1
ATOM 1484 O O . ARG A 1 184 ? 5.482 4.534 -13.735 1.00 86.62 184 ARG A O 1
ATOM 1491 N N . GLU A 1 185 ? 6.906 6.187 -14.269 1.00 87.44 185 GLU A N 1
ATOM 1492 C CA . GLU A 1 185 ? 7.014 6.749 -12.918 1.00 87.44 185 GLU A CA 1
ATOM 1493 C C . GLU A 1 185 ? 5.660 7.276 -12.434 1.00 87.44 185 GLU A C 1
ATOM 1495 O O . GLU A 1 185 ? 5.249 6.958 -11.318 1.00 87.44 185 GLU A O 1
ATOM 1500 N N . ASN A 1 186 ? 4.922 7.994 -13.281 1.00 91.00 186 ASN A N 1
ATOM 1501 C CA . ASN A 1 186 ? 3.587 8.496 -12.968 1.00 91.00 186 ASN A CA 1
ATOM 1502 C C . ASN A 1 186 ? 2.600 7.357 -12.698 1.00 91.00 186 ASN A C 1
ATOM 1504 O O . ASN A 1 186 ? 1.917 7.373 -11.673 1.00 91.00 186 ASN A O 1
ATOM 1508 N N . TYR A 1 187 ? 2.575 6.331 -13.552 1.00 86.19 187 TYR A N 1
ATOM 1509 C CA . TYR A 1 187 ? 1.738 5.147 -13.351 1.00 86.19 187 TYR A CA 1
ATOM 1510 C C . TYR A 1 187 ? 2.067 4.419 -12.038 1.00 86.19 187 TYR A C 1
ATOM 1512 O O . TYR A 1 187 ? 1.178 4.126 -11.233 1.00 86.19 187 TYR A O 1
ATOM 1520 N N . ARG A 1 188 ? 3.357 4.184 -11.763 1.00 86.06 188 ARG A N 1
ATOM 1521 C CA . ARG A 1 188 ? 3.811 3.586 -10.496 1.00 86.06 188 ARG A CA 1
ATOM 1522 C C . ARG A 1 188 ? 3.415 4.448 -9.305 1.00 86.06 188 ARG A C 1
ATOM 1524 O O . ARG A 1 188 ? 2.886 3.929 -8.327 1.00 86.06 188 ARG A O 1
ATOM 1531 N N . ASN A 1 189 ? 3.620 5.759 -9.393 1.00 87.12 189 ASN A N 1
ATOM 1532 C CA . ASN A 1 189 ? 3.242 6.691 -8.342 1.00 87.12 189 ASN A CA 1
ATOM 1533 C C . ASN A 1 189 ? 1.747 6.601 -8.047 1.00 87.12 189 ASN A C 1
ATOM 1535 O O . ASN A 1 189 ? 1.395 6.483 -6.878 1.00 87.12 189 ASN A O 1
ATOM 1539 N N . GLN A 1 190 ? 0.885 6.577 -9.069 1.00 88.62 190 GLN A N 1
ATOM 1540 C CA . GLN A 1 190 ? -0.562 6.423 -8.904 1.00 88.62 190 GLN A CA 1
ATOM 1541 C C . GLN A 1 190 ? -0.941 5.108 -8.216 1.00 88.62 190 GLN A C 1
ATOM 1543 O O . GLN A 1 190 ? -1.697 5.137 -7.247 1.00 88.62 190 GLN A O 1
ATOM 1548 N N . ARG A 1 191 ? -0.352 3.979 -8.628 1.00 88.00 191 ARG A N 1
ATOM 1549 C CA . ARG A 1 191 ? -0.587 2.671 -7.987 1.00 88.00 191 ARG A CA 1
ATOM 1550 C C . ARG A 1 191 ? -0.125 2.616 -6.533 1.00 88.00 191 ARG A C 1
ATOM 1552 O O . ARG A 1 191 ? -0.734 1.924 -5.724 1.00 88.00 191 ARG A O 1
ATOM 1559 N N . LEU A 1 192 ? 0.937 3.345 -6.193 1.00 89.19 192 LEU A N 1
ATOM 1560 C CA . LEU A 1 192 ? 1.492 3.398 -4.838 1.00 89.19 192 LEU A CA 1
ATOM 1561 C C . LEU A 1 192 ? 0.799 4.433 -3.935 1.00 89.19 192 LEU A C 1
ATOM 1563 O O . LEU A 1 192 ? 0.995 4.388 -2.721 1.00 89.19 192 LEU A O 1
ATOM 1567 N N . LYS A 1 193 ? -0.021 5.348 -4.482 1.00 91.38 193 LYS A N 1
ATOM 1568 C CA . LYS A 1 193 ? -0.785 6.345 -3.703 1.00 91.38 193 LYS A CA 1
ATOM 1569 C C . LYS A 1 193 ? -1.565 5.738 -2.522 1.00 91.38 193 LYS A C 1
ATOM 1571 O O . LYS A 1 193 ? -1.399 6.281 -1.429 1.00 91.38 193 LYS A O 1
ATOM 1576 N N . PRO A 1 194 ? -2.382 4.672 -2.676 1.00 92.44 194 PRO A N 1
ATOM 1577 C CA . PRO A 1 194 ? -3.141 4.111 -1.553 1.00 92.44 194 PRO A CA 1
ATOM 1578 C C . PRO A 1 194 ? -2.225 3.611 -0.430 1.00 92.44 194 PRO A C 1
ATOM 1580 O O . PRO A 1 194 ? -2.398 4.007 0.718 1.00 92.44 194 PRO A O 1
ATOM 1583 N N . TYR A 1 195 ? -1.166 2.872 -0.768 1.00 91.12 195 TYR A N 1
ATOM 1584 C CA . TYR A 1 195 ? -0.187 2.378 0.207 1.00 91.12 195 TYR A CA 1
ATOM 1585 C C . TYR A 1 195 ? 0.561 3.512 0.920 1.00 91.12 195 TYR A C 1
ATOM 1587 O O . TYR A 1 195 ? 0.760 3.472 2.132 1.00 91.12 195 TYR A O 1
ATOM 1595 N N . ARG A 1 196 ? 0.946 4.573 0.194 1.00 91.56 196 ARG A N 1
ATOM 1596 C CA . ARG A 1 196 ? 1.583 5.758 0.796 1.00 91.56 196 ARG A CA 1
ATOM 1597 C C . ARG A 1 196 ? 0.645 6.478 1.764 1.00 91.56 196 ARG A C 1
ATOM 1599 O O . ARG A 1 196 ? 1.106 6.932 2.809 1.00 91.56 196 ARG A O 1
ATOM 1606 N N . LYS A 1 197 ? -0.645 6.593 1.422 1.00 94.06 197 LYS A N 1
ATOM 1607 C CA . LYS A 1 197 ? -1.665 7.190 2.296 1.00 94.06 197 LYS A CA 1
ATOM 1608 C C . LYS A 1 197 ? -1.868 6.353 3.556 1.00 94.06 197 LYS A C 1
ATOM 1610 O O . LYS A 1 197 ? -1.834 6.932 4.635 1.00 94.06 197 LYS A O 1
ATOM 1615 N N . ALA A 1 198 ? -1.984 5.030 3.425 1.00 92.69 198 ALA A N 1
ATOM 1616 C CA . ALA A 1 198 ? -2.079 4.118 4.564 1.00 92.69 198 ALA A CA 1
ATOM 1617 C C . ALA A 1 198 ? -0.868 4.259 5.498 1.00 92.69 198 ALA A C 1
ATOM 1619 O O . ALA A 1 198 ? -1.043 4.531 6.679 1.00 92.69 198 ALA A O 1
ATOM 1620 N N . ARG A 1 199 ? 0.357 4.241 4.954 1.00 91.44 199 ARG A N 1
ATOM 1621 C CA . ARG A 1 199 ? 1.589 4.437 5.739 1.00 91.44 199 ARG A CA 1
ATOM 1622 C C . ARG A 1 199 ? 1.660 5.807 6.426 1.00 91.44 199 ARG A C 1
ATOM 1624 O O . ARG A 1 199 ? 2.196 5.929 7.520 1.00 91.44 199 ARG A O 1
ATOM 1631 N N . LYS A 1 200 ? 1.171 6.871 5.777 1.00 94.38 200 LYS A N 1
ATOM 1632 C CA . LYS A 1 200 ? 1.119 8.212 6.385 1.00 94.38 200 LYS A CA 1
ATOM 1633 C C . LYS A 1 200 ? 0.094 8.266 7.522 1.00 94.38 200 LYS A C 1
ATOM 1635 O O . LYS A 1 200 ? 0.362 8.919 8.524 1.00 94.38 200 LYS A O 1
ATOM 1640 N N . ALA A 1 201 ? -1.054 7.613 7.354 1.00 93.75 201 ALA A N 1
ATOM 1641 C CA . ALA A 1 201 ? -2.096 7.545 8.373 1.00 93.75 201 ALA A CA 1
ATOM 1642 C C . ALA A 1 201 ? -1.662 6.695 9.574 1.00 93.75 201 ALA A C 1
ATOM 1644 O O . ALA A 1 201 ? -1.894 7.100 10.701 1.00 93.75 201 ALA A O 1
ATOM 1645 N N . GLU A 1 202 ? -0.948 5.596 9.336 1.00 90.56 202 GLU A N 1
ATOM 1646 C CA . GLU A 1 202 ? -0.342 4.762 10.379 1.00 90.56 202 GLU A CA 1
ATOM 1647 C C . GLU A 1 202 ? 0.618 5.564 11.260 1.00 90.56 202 GLU A C 1
ATOM 1649 O O . GLU A 1 202 ? 0.388 5.676 12.458 1.00 90.56 202 GLU A O 1
ATOM 1654 N N . LYS A 1 203 ? 1.583 6.274 10.661 1.00 92.75 203 LYS A N 1
ATOM 1655 C CA . LYS A 1 203 ? 2.474 7.181 11.409 1.00 92.75 203 LYS A CA 1
ATOM 1656 C C . LYS A 1 203 ? 1.729 8.280 12.171 1.00 92.75 203 LYS A C 1
ATOM 1658 O O . LYS A 1 203 ? 2.191 8.740 13.210 1.00 92.75 203 LYS A O 1
ATOM 1663 N N . ALA A 1 204 ? 0.614 8.766 11.626 1.00 92.50 204 ALA A N 1
ATOM 1664 C CA . ALA A 1 204 ? -0.195 9.785 12.286 1.00 92.50 204 ALA A CA 1
ATOM 1665 C C . ALA A 1 204 ? -0.974 9.214 13.479 1.00 92.50 204 ALA A C 1
ATOM 1667 O O . ALA A 1 204 ? -1.107 9.910 14.479 1.00 92.50 204 ALA A O 1
ATOM 1668 N N . ALA A 1 205 ? -1.455 7.973 13.380 1.00 92.06 205 ALA A N 1
ATOM 1669 C CA . ALA A 1 205 ? -2.085 7.261 14.485 1.00 92.06 205 ALA A CA 1
ATOM 1670 C C . ALA A 1 205 ? -1.066 6.930 15.580 1.00 92.06 205 ALA A C 1
ATOM 1672 O O . ALA A 1 205 ? -1.318 7.224 16.739 1.00 92.06 205 ALA A O 1
ATOM 1673 N N . GLU A 1 206 ? 0.124 6.447 15.215 1.00 89.94 206 GLU A N 1
ATOM 1674 C CA . GLU A 1 206 ? 1.236 6.245 16.155 1.00 89.94 206 GLU A CA 1
ATOM 1675 C C . GLU A 1 206 ? 1.581 7.539 16.901 1.00 89.94 206 GLU A C 1
ATOM 1677 O O . GLU A 1 206 ? 1.669 7.537 18.122 1.00 89.94 206 GLU A O 1
ATOM 1682 N N . LYS A 1 207 ? 1.688 8.668 16.188 1.00 91.69 207 LYS A N 1
ATOM 1683 C CA . LYS A 1 207 ? 1.941 9.978 16.804 1.00 91.69 207 LYS A CA 1
ATOM 1684 C C . LYS A 1 207 ? 0.781 10.484 17.671 1.00 91.69 207 LYS A C 1
ATOM 1686 O O . LYS A 1 207 ? 1.012 11.296 18.551 1.00 91.69 207 LYS A O 1
ATOM 1691 N N . ALA A 1 208 ? -0.457 10.092 17.383 1.00 89.56 208 ALA A N 1
ATOM 1692 C CA . ALA A 1 208 ? -1.613 10.475 18.195 1.00 89.56 208 ALA A CA 1
ATOM 1693 C C . ALA A 1 208 ? -1.741 9.625 19.468 1.00 89.56 208 ALA A C 1
ATOM 1695 O O . ALA A 1 208 ? -2.447 10.030 20.387 1.00 89.56 208 ALA A O 1
ATOM 1696 N N . ASN A 1 209 ? -1.088 8.462 19.486 1.00 86.69 209 ASN A N 1
ATOM 1697 C CA . ASN A 1 209 ? -1.068 7.534 20.609 1.00 86.69 209 ASN A CA 1
ATOM 1698 C C . ASN A 1 209 ? 0.165 7.703 21.511 1.00 86.69 209 ASN A C 1
ATOM 1700 O O . ASN A 1 209 ? 0.166 7.159 22.610 1.00 86.69 209 ASN A O 1
ATOM 1704 N N . ALA A 1 210 ? 1.201 8.389 21.022 1.00 80.38 210 ALA A N 1
ATOM 1705 C CA . ALA A 1 210 ? 2.393 8.777 21.774 1.00 80.38 210 ALA A CA 1
ATOM 1706 C C . ALA A 1 210 ? 2.189 10.144 22.435 1.00 80.38 210 ALA A C 1
ATOM 1708 O O . ALA A 1 210 ? 2.620 10.287 23.596 1.00 80.38 210 ALA A O 1
#

Sequence (210 aa):
MKEPLKPRDKFRQKMSRDGLLRENMTTGETENISKRIQENPENDIPQNPISDKEMPKRKSSRLTFTEEERNIPELQRYIKKSDQAADRLDKARDKIPKKKSLSFEREFDEKTGKGKTRLHFEEKEKPIVSGKSANPLSPALNKAGAFVHKKIHETEHDNAGVEAAHKTEKAAEILGRFSVRKARENYRNQRLKPYRKARKAEKAAEKANA

Foldseek 3Di:
DDDDDDDDWDWDWDADPQGIWIATPVPRDIDHPDGDDDPDPPPPDPPDPPPDPPPVPPPQLQDDDDPVQCPPPVCVVLNVQLVVLSVQLVVLVVPQDWDWDKDWDWDQDPVVRDTDIDIDTDTHGDDLPDDDVPPPDDPVVVVVVVVVVVVCVVPQPPDPVSVVVVVVVVVVVVVVVVVVVVVVVVVSCVNCVSVVSSVVSVVSSVVSVD

Radius of gyration: 36.01 Å; chains: 1; bounding box: 54×104×74 Å

Secondary structure (DSSP, 8-state):
-PPP-PPPPPEEEEEETTEEEEEETTT--EEE--PPPPS--TT--------------PPP------HHHHH-HHHHHHHHHHHHHHHHHHHHHTTSPEEEEEEEEEEEETTTTEEEEEEEEEEEEPP---SSTT--S-HHHHHHHHHHHHHHHHHSTT-HHHHHHHHHHHHHHHHHHHHHHHHHHHHHHHHHHHHHHHHHHHHHHHHHH-

pLDDT: mean 77.52, std 14.46, range [38.91, 94.5]